Protein AF-A0A9N8YPL2-F1 (afdb_monomer_lite)

Organism: NCBI:txid144530

Secondary structure (DSSP, 8-state):
--HHHHHHHS-HHHHHHHHHHHHHHHHTTSTTEEE-S-TT---EEE-TTTTTS-EEEPTTT--EEETTTTEEPPTT-SS-HHHHHHHHHHHHHHHHHHHHHHHHHHHTTPPPP-SHHHHHHHHHHHHHHHHHHHHHHHTT--SHHHHHHHHHHHHHHHHHHHHHHHHHHHHHHHHHHHHHEEE-TTT--EEE--SS-SEEE--STTT--EEETTT--BGGG-----

InterPro domains:
  IPR002867 IBR domain [PF01485] (17-72)
  IPR002867 IBR domain [SM00647] (16-83)
  IPR002867 IBR domain [SM00647] (167-225)
  IPR031127 E3 ubiquitin ligase RBR family [PTHR11685] (6-218)
  IPR044066 TRIAD supradomain [PS51873] (1-226)

Foldseek 3Di:
DDLVVCVVPDDPVVNVVVVVVVVVVVQVVDLQKDAQLPPVGRDIDGHPCPPVQQWDQDPPPRFIAGNVVRGTDPDPDSDDPLNVVLVVVLVVLLVVVLVVVQVVCVVVVHDRQDDPVSVVVSSVVCVVVSVVQSVCVSVVHPSVVVVVVVVVVVVVVVVVVVVVVVVVVVVVVVVVVPVQWDAQPFPRDIDGDPDDAQWDFDPPVPGRFIAGVQQNHGPVPDDDDD

Sequence (226 aa):
MAESNVKKFASNQVFGRYQKLSLVSVLSQMPDFHWCSNPGCGSGQIHYEGQAAPIMTCQSCFQKSCVIHSLAIRNNSSHCPQCENLARAFEQAHEQVHDFVTKVLIEQGHDAPQTDEDKMIFESHFDAMIREIAYSIAEGGDGSAALSAARNDQEQIQKKRREEQMKKLEEETKAFISSMSKKCPKCNVNIEKNGGCDHMTCRARGCGYEFCWKCRGDWKTHRRCS

Radius of gyration: 37.05 Å; chains: 1; bounding box: 78×47×100 Å

pLDDT: mean 79.73, std 11.68, range [45.56, 95.94]

Structure (mmCIF, N/CA/C/O backbone):
data_AF-A0A9N8YPL2-F1
#
_entry.id   AF-A0A9N8YPL2-F1
#
loop_
_atom_site.group_PDB
_atom_site.id
_atom_site.type_symbol
_atom_site.label_atom_id
_atom_site.label_alt_id
_atom_site.label_comp_id
_atom_site.label_asym_id
_atom_site.label_entity_id
_atom_site.label_seq_id
_atom_site.pdbx_PDB_ins_code
_atom_site.Cartn_x
_atom_site.Cartn_y
_atom_site.Cartn_z
_atom_site.occupancy
_atom_site.B_iso_or_equiv
_atom_site.auth_seq_id
_atom_site.auth_comp_id
_atom_site.auth_asym_id
_atom_site.auth_atom_id
_atom_site.pdbx_PDB_model_num
ATOM 1 N N . MET A 1 1 ? -6.293 -16.320 -32.175 1.00 51.25 1 MET A N 1
ATOM 2 C CA . MET A 1 1 ? -6.156 -17.020 -33.476 1.00 51.25 1 MET A CA 1
ATOM 3 C C . MET A 1 1 ? -4.928 -17.912 -33.391 1.00 51.25 1 MET A C 1
ATOM 5 O O . MET A 1 1 ? -3.910 -17.428 -32.923 1.00 51.25 1 MET A O 1
ATOM 9 N N . ALA A 1 2 ? -5.021 -19.195 -33.745 1.00 62.19 2 ALA A N 1
ATOM 10 C CA . ALA A 1 2 ? -3.896 -20.123 -33.608 1.00 62.19 2 ALA A CA 1
ATOM 11 C C . ALA A 1 2 ? -2.758 -19.784 -34.593 1.00 62.19 2 ALA A C 1
ATOM 13 O O . ALA A 1 2 ? -3.024 -19.494 -35.760 1.00 62.19 2 ALA A O 1
ATOM 14 N N . GLU A 1 3 ? -1.503 -19.863 -34.138 1.00 61.12 3 GLU A N 1
ATOM 15 C CA . GLU A 1 3 ? -0.269 -19.670 -34.930 1.00 61.12 3 GLU A CA 1
ATOM 16 C C . GLU A 1 3 ? -0.268 -20.490 -36.238 1.00 61.12 3 GLU A C 1
ATOM 18 O O . GLU A 1 3 ? 0.208 -20.039 -37.285 1.00 61.12 3 GLU A O 1
ATOM 23 N N . SER A 1 4 ? -0.911 -21.663 -36.209 1.00 61.97 4 SER A N 1
ATOM 24 C CA . SER A 1 4 ? -1.094 -22.563 -37.352 1.00 61.97 4 SER A CA 1
ATOM 25 C C . SER A 1 4 ? -1.905 -21.970 -38.508 1.00 61.97 4 SER A C 1
ATOM 27 O O . SER A 1 4 ? -1.760 -22.429 -39.642 1.00 61.97 4 SER A O 1
ATOM 29 N N . ASN A 1 5 ? -2.728 -20.947 -38.260 1.00 69.56 5 ASN A N 1
ATOM 30 C CA . ASN A 1 5 ? -3.485 -20.265 -39.306 1.00 69.56 5 ASN A CA 1
ATOM 31 C C . ASN A 1 5 ? -2.627 -19.209 -40.008 1.00 69.56 5 ASN A C 1
ATOM 33 O O . ASN A 1 5 ? -2.697 -19.084 -41.225 1.00 69.56 5 ASN A O 1
ATOM 37 N N . VAL A 1 6 ? -1.753 -18.503 -39.287 1.00 73.81 6 VAL A N 1
ATOM 38 C CA . VAL A 1 6 ? -0.928 -17.439 -39.884 1.00 73.81 6 VAL A CA 1
ATOM 39 C C . VAL A 1 6 ? 0.076 -18.021 -40.882 1.00 73.81 6 VAL A C 1
ATOM 41 O O . VAL A 1 6 ? 0.216 -17.495 -41.982 1.00 73.81 6 VAL A O 1
ATOM 44 N N . LYS A 1 7 ? 0.695 -19.167 -40.566 1.00 77.56 7 LYS A N 1
ATOM 45 C CA . LYS A 1 7 ? 1.639 -19.856 -41.468 1.00 77.56 7 LYS A CA 1
ATOM 46 C C . LYS A 1 7 ? 1.010 -20.313 -42.790 1.00 77.56 7 LYS A C 1
ATOM 48 O O . LYS A 1 7 ? 1.707 -20.417 -43.791 1.00 77.56 7 LYS A O 1
ATOM 53 N N . LYS A 1 8 ? -0.293 -20.611 -42.791 1.00 82.31 8 LYS A N 1
ATOM 54 C CA . LYS A 1 8 ? -1.017 -21.102 -43.975 1.00 82.31 8 LYS A CA 1
ATOM 55 C C . LYS A 1 8 ? -1.357 -19.996 -44.974 1.00 82.31 8 LYS A C 1
ATOM 57 O O . LYS A 1 8 ? -1.493 -20.290 -46.154 1.00 82.31 8 LYS A O 1
ATOM 62 N N . PHE A 1 9 ? -1.501 -18.755 -44.508 1.00 83.25 9 PHE A N 1
ATOM 63 C CA . PHE A 1 9 ? -1.993 -17.639 -45.326 1.00 83.25 9 PHE A CA 1
ATOM 64 C C . PHE A 1 9 ? -0.971 -16.510 -45.521 1.00 83.25 9 PHE A C 1
ATOM 66 O O . PHE A 1 9 ? -1.178 -15.642 -46.365 1.00 83.25 9 PHE A O 1
ATOM 73 N N . ALA A 1 10 ? 0.130 -16.502 -44.766 1.00 83.81 10 ALA A N 1
ATOM 74 C CA . ALA A 1 10 ? 1.178 -15.494 -44.873 1.00 83.81 10 ALA A CA 1
ATOM 75 C C . ALA A 1 10 ? 2.349 -15.965 -45.750 1.00 83.81 10 ALA A C 1
ATOM 77 O O . ALA A 1 10 ? 2.732 -17.133 -45.731 1.00 83.81 10 ALA A O 1
ATOM 78 N N . SER A 1 11 ? 2.981 -15.029 -46.467 1.00 87.69 11 SER A N 1
ATOM 79 C CA . SER A 1 11 ? 4.278 -15.283 -47.106 1.00 87.69 11 SER A CA 1
ATOM 80 C C . SER A 1 11 ? 5.357 -15.554 -46.051 1.00 87.69 11 SER A C 1
ATOM 82 O O . SER A 1 11 ? 5.242 -15.095 -44.915 1.00 87.69 11 SER A O 1
ATOM 84 N N . ASN A 1 12 ? 6.452 -16.227 -46.420 1.00 84.88 12 ASN A N 1
ATOM 85 C CA . ASN A 1 12 ? 7.562 -16.507 -45.493 1.00 84.88 12 ASN A CA 1
ATOM 86 C C . ASN A 1 12 ? 8.108 -15.239 -44.811 1.00 84.88 12 ASN A C 1
ATOM 88 O O . ASN A 1 12 ? 8.426 -15.256 -43.624 1.00 84.88 12 ASN A O 1
ATOM 92 N N . GLN A 1 13 ? 8.164 -14.119 -45.538 1.00 83.06 13 GLN A N 1
ATOM 93 C CA . GLN A 1 13 ? 8.602 -12.834 -44.991 1.00 83.06 13 GLN A CA 1
ATOM 94 C C . GLN A 1 13 ? 7.611 -12.281 -43.953 1.00 83.06 13 GLN A C 1
ATOM 96 O O . GLN A 1 13 ? 8.020 -11.789 -42.902 1.00 83.06 13 GLN A O 1
ATOM 101 N N . VAL A 1 14 ? 6.306 -12.373 -44.226 1.00 83.75 14 VAL A N 1
ATOM 102 C CA . VAL A 1 14 ? 5.249 -11.915 -43.310 1.00 83.75 14 VAL A CA 1
ATOM 103 C C . VAL A 1 14 ? 5.157 -12.832 -42.091 1.00 83.75 14 VAL A C 1
ATOM 105 O O . VAL A 1 14 ? 5.051 -12.345 -40.968 1.00 83.75 14 VAL A O 1
ATOM 108 N N . PHE A 1 15 ? 5.278 -14.143 -42.291 1.00 85.00 15 PHE A N 1
ATOM 109 C CA . PHE A 1 15 ? 5.300 -15.124 -41.214 1.00 85.00 15 PHE A CA 1
ATOM 110 C C . PHE A 1 15 ? 6.509 -14.922 -40.290 1.00 85.00 15 PHE A C 1
ATOM 112 O O . PHE A 1 15 ? 6.341 -14.866 -39.075 1.00 85.00 15 PHE A O 1
ATOM 119 N N . GLY A 1 16 ? 7.704 -14.686 -40.844 1.00 82.00 16 GLY A N 1
ATOM 120 C CA . GLY A 1 16 ? 8.892 -14.360 -40.048 1.00 82.00 16 GLY A CA 1
ATOM 121 C C . GLY A 1 16 ? 8.734 -13.070 -39.231 1.00 82.00 16 GLY A C 1
ATOM 122 O O . GLY A 1 16 ? 9.128 -13.013 -38.065 1.00 82.00 16 GLY A O 1
ATOM 123 N N . ARG A 1 17 ? 8.085 -12.038 -39.795 1.00 84.62 17 ARG A N 1
ATOM 124 C CA . ARG A 1 17 ? 7.735 -10.813 -39.048 1.00 84.62 17 ARG A CA 1
ATOM 125 C C . ARG A 1 17 ? 6.734 -11.093 -37.929 1.00 84.62 17 ARG A C 1
ATOM 127 O O . ARG A 1 17 ? 6.913 -10.574 -36.832 1.00 84.62 17 ARG A O 1
ATOM 134 N N . TYR A 1 18 ? 5.715 -11.911 -38.190 1.00 82.75 18 TYR A N 1
ATOM 135 C CA . TYR A 1 18 ? 4.729 -12.317 -37.190 1.00 82.75 18 TYR A CA 1
ATOM 136 C C . TYR A 1 18 ? 5.386 -13.051 -36.017 1.00 82.75 18 TYR A C 1
ATOM 138 O O . TYR A 1 18 ? 5.152 -12.673 -34.875 1.00 82.75 18 TYR A O 1
ATOM 146 N N . GLN A 1 19 ? 6.264 -14.023 -36.280 1.00 83.31 19 GLN A N 1
ATOM 147 C CA . GLN A 1 19 ? 6.978 -14.748 -35.224 1.00 83.31 19 GLN A CA 1
ATOM 148 C C . GLN A 1 19 ? 7.820 -13.805 -34.360 1.00 83.31 19 GLN A C 1
ATOM 150 O O . GLN A 1 19 ? 7.751 -13.866 -33.133 1.00 83.31 19 GLN A O 1
ATOM 155 N N . LYS A 1 20 ? 8.551 -12.872 -34.987 1.00 81.94 20 LYS A N 1
ATOM 156 C CA . LYS A 1 20 ? 9.328 -11.857 -34.264 1.00 81.94 20 LYS A CA 1
ATOM 157 C C . LYS A 1 20 ? 8.436 -10.964 -33.398 1.00 81.94 20 LYS A C 1
ATOM 159 O O . LYS A 1 20 ? 8.752 -10.754 -32.235 1.00 81.94 20 LYS A O 1
ATOM 164 N N . LEU A 1 21 ? 7.331 -10.449 -33.938 1.00 81.94 21 LEU A N 1
ATOM 165 C CA . LEU A 1 21 ? 6.415 -9.573 -33.197 1.00 81.94 21 LEU A CA 1
ATOM 166 C C . LEU A 1 21 ? 5.666 -10.315 -32.086 1.00 81.94 21 LEU A C 1
ATOM 168 O O . LEU A 1 21 ? 5.450 -9.746 -31.023 1.00 81.94 21 LEU A O 1
ATOM 172 N N . SER A 1 22 ? 5.320 -11.584 -32.304 1.00 86.12 22 SER A N 1
ATOM 173 C CA . SER A 1 22 ? 4.712 -12.446 -31.290 1.00 86.12 22 SER A CA 1
ATOM 174 C C . SER A 1 22 ? 5.680 -12.692 -30.136 1.00 86.12 22 SER A C 1
ATOM 176 O O . SER A 1 22 ? 5.298 -12.547 -28.979 1.00 86.12 22 SER A O 1
ATOM 178 N N . LEU A 1 23 ? 6.945 -12.999 -30.438 1.00 82.81 23 LEU A N 1
ATOM 179 C CA . LEU A 1 23 ? 7.986 -13.153 -29.424 1.00 82.81 23 LEU A CA 1
ATOM 180 C C . LEU A 1 23 ? 8.218 -11.842 -28.665 1.00 82.81 23 LEU A C 1
ATOM 182 O O . LEU A 1 23 ? 8.237 -11.848 -27.440 1.00 82.81 23 LEU A O 1
ATOM 186 N N . VAL A 1 24 ? 8.331 -10.717 -29.380 1.00 84.25 24 VAL A N 1
ATOM 187 C CA . VAL A 1 24 ? 8.476 -9.390 -28.764 1.00 84.25 24 VAL A CA 1
ATOM 188 C C . VAL A 1 24 ? 7.301 -9.086 -27.840 1.00 84.25 24 VAL A C 1
ATOM 190 O O . VAL A 1 24 ? 7.509 -8.651 -26.717 1.00 84.25 24 VAL A O 1
ATOM 193 N N . SER A 1 25 ? 6.076 -9.374 -28.278 1.00 86.19 25 SER A N 1
ATOM 194 C CA . SER A 1 25 ? 4.868 -9.149 -27.488 1.00 86.19 25 SER A CA 1
ATOM 195 C C . SER A 1 25 ? 4.832 -9.986 -26.210 1.00 86.19 25 SER A C 1
ATOM 197 O O . SER A 1 25 ? 4.383 -9.476 -25.188 1.00 86.19 25 SER A O 1
ATOM 199 N N . VAL A 1 26 ? 5.285 -11.242 -26.242 1.00 86.94 26 VAL A N 1
ATOM 200 C CA . VAL A 1 26 ? 5.343 -12.100 -25.046 1.00 86.94 26 VAL A CA 1
ATOM 201 C C . VAL A 1 26 ? 6.455 -11.646 -24.105 1.00 86.94 26 VAL A C 1
ATOM 203 O O . VAL A 1 26 ? 6.220 -11.498 -22.911 1.00 86.94 26 VAL A O 1
ATOM 206 N N . LEU A 1 27 ? 7.650 -11.378 -24.633 1.00 87.19 27 LEU A N 1
ATOM 207 C CA . LEU A 1 27 ? 8.790 -10.971 -23.813 1.00 87.19 27 LEU A CA 1
ATOM 208 C C . LEU A 1 27 ? 8.566 -9.604 -23.158 1.00 87.19 27 LEU A C 1
ATOM 210 O O . LEU A 1 27 ? 8.869 -9.449 -21.983 1.00 87.19 27 LEU A O 1
ATOM 214 N N . SER A 1 28 ? 7.959 -8.646 -23.866 1.00 83.94 28 SER A N 1
ATOM 215 C CA . SER A 1 28 ? 7.622 -7.324 -23.319 1.00 83.94 28 SER A CA 1
ATOM 216 C C . SER A 1 28 ? 6.541 -7.344 -22.229 1.00 83.94 28 SER A C 1
ATOM 218 O O . SER A 1 28 ? 6.307 -6.313 -21.610 1.00 83.94 28 SER A O 1
ATOM 220 N N . GLN A 1 29 ? 5.858 -8.471 -21.997 1.00 86.62 29 GLN A N 1
ATOM 221 C CA . GLN A 1 29 ? 4.938 -8.623 -20.859 1.00 86.62 29 GLN A CA 1
ATOM 222 C C . GLN A 1 29 ? 5.662 -9.015 -19.566 1.00 86.62 29 GLN A C 1
ATOM 224 O O . GLN A 1 29 ? 5.063 -8.944 -18.496 1.00 86.62 29 GLN A O 1
ATOM 229 N N . MET A 1 30 ? 6.924 -9.449 -19.644 1.00 86.50 30 MET A N 1
ATOM 230 C CA . MET A 1 30 ? 7.711 -9.778 -18.461 1.00 86.50 30 MET A CA 1
ATOM 231 C C . MET A 1 30 ? 8.259 -8.478 -17.858 1.00 86.50 30 MET A C 1
ATOM 233 O O . MET A 1 30 ? 9.000 -7.783 -18.553 1.00 86.50 30 MET A O 1
ATOM 237 N N . PRO A 1 31 ? 7.938 -8.146 -16.593 1.00 82.62 31 PRO A N 1
ATOM 238 C CA . PRO A 1 31 ? 8.341 -6.876 -15.982 1.00 82.62 31 PRO A CA 1
ATOM 239 C C . PRO A 1 31 ? 9.853 -6.635 -15.998 1.00 82.62 31 PRO A C 1
ATOM 241 O O . PRO A 1 31 ? 10.297 -5.513 -16.217 1.00 82.62 31 PRO A O 1
ATOM 244 N N . ASP A 1 32 ? 10.628 -7.706 -15.827 1.00 89.00 32 ASP A N 1
ATOM 245 C CA . ASP A 1 32 ? 12.086 -7.640 -15.728 1.00 89.00 32 ASP A CA 1
ATOM 246 C C . ASP A 1 32 ? 12.781 -7.724 -17.095 1.00 89.00 32 ASP A C 1
ATOM 248 O O . ASP A 1 32 ? 14.008 -7.678 -17.167 1.00 89.00 32 ASP A O 1
ATOM 252 N N . PHE A 1 33 ? 12.042 -7.915 -18.193 1.00 91.75 33 PHE A N 1
ATOM 253 C CA . PHE A 1 33 ? 12.628 -8.032 -19.525 1.00 91.75 33 PHE A CA 1
ATOM 254 C C . PHE A 1 33 ? 12.671 -6.684 -20.231 1.00 91.75 33 PHE A C 1
ATOM 256 O O . PHE A 1 33 ? 11.656 -6.009 -20.394 1.00 91.75 33 PHE A O 1
ATOM 263 N N . HIS A 1 34 ? 13.838 -6.340 -20.771 1.00 91.31 34 HIS A N 1
ATOM 264 C CA . HIS A 1 34 ? 14.016 -5.090 -21.494 1.00 91.31 34 HIS A CA 1
ATOM 265 C C . HIS A 1 34 ? 14.773 -5.282 -22.805 1.00 91.31 34 HIS A C 1
ATOM 267 O O . HIS A 1 34 ? 15.735 -6.048 -22.915 1.00 91.31 34 HIS A O 1
ATOM 273 N N . TRP A 1 35 ? 14.346 -4.519 -23.807 1.00 91.19 35 TRP A N 1
ATOM 274 C CA . TRP A 1 35 ? 15.019 -4.413 -25.095 1.00 91.19 35 TRP A CA 1
ATOM 275 C C . TRP A 1 35 ? 16.186 -3.431 -25.014 1.00 91.19 35 TRP A C 1
ATOM 277 O O . TRP A 1 35 ? 16.099 -2.395 -24.356 1.00 91.19 35 TRP A O 1
ATOM 287 N N . CYS A 1 36 ? 17.279 -3.732 -25.715 1.00 91.50 36 CYS A N 1
ATOM 288 C CA . CYS A 1 36 ? 18.394 -2.803 -25.837 1.00 91.50 36 CYS A CA 1
ATOM 289 C C . CYS A 1 36 ? 17.958 -1.524 -26.569 1.00 91.50 36 CYS A C 1
ATOM 291 O O . CYS A 1 36 ? 17.428 -1.590 -27.676 1.00 91.50 36 CYS A O 1
ATOM 293 N N . SER A 1 37 ? 18.252 -0.353 -25.997 1.00 90.44 37 SER A N 1
ATOM 294 C CA . SER A 1 37 ? 17.930 0.944 -26.610 1.00 90.44 37 SER A CA 1
ATOM 295 C C . SER A 1 37 ? 18.868 1.349 -27.755 1.00 90.44 37 SER A C 1
ATOM 297 O O . SER A 1 37 ? 18.664 2.399 -28.362 1.00 90.44 37 SER A O 1
ATOM 299 N N . ASN A 1 38 ? 19.916 0.571 -28.052 1.00 88.69 38 ASN A N 1
ATOM 300 C CA . ASN A 1 38 ? 20.770 0.826 -29.212 1.00 88.69 38 ASN A CA 1
ATOM 301 C C . ASN A 1 38 ? 20.005 0.458 -30.497 1.00 88.69 38 ASN A C 1
ATOM 303 O O . ASN A 1 38 ? 19.723 -0.722 -30.685 1.00 88.69 38 ASN A O 1
ATOM 307 N N . PRO A 1 39 ? 19.743 1.396 -31.427 1.00 86.56 39 PRO A N 1
ATOM 308 C CA . PRO A 1 39 ? 19.013 1.101 -32.664 1.00 86.56 39 PRO A CA 1
ATOM 309 C C . PRO A 1 39 ? 19.676 0.033 -33.547 1.00 86.56 39 PRO A C 1
ATOM 311 O O . PRO A 1 39 ? 18.999 -0.629 -34.329 1.00 86.56 39 PRO A O 1
ATOM 314 N N . GLY A 1 40 ? 20.997 -0.145 -33.424 1.00 89.00 40 GLY A N 1
ATOM 315 C CA . GLY A 1 40 ? 21.746 -1.199 -34.113 1.00 89.00 40 GLY A CA 1
ATOM 316 C C . GLY A 1 40 ? 21.694 -2.570 -33.425 1.00 89.00 40 GLY A C 1
ATOM 317 O O . GLY A 1 40 ? 22.206 -3.541 -33.975 1.00 89.00 40 GLY A O 1
ATOM 318 N N . CYS A 1 41 ? 21.096 -2.671 -32.234 1.00 89.81 41 CYS A N 1
ATOM 319 C CA . CYS A 1 41 ? 21.040 -3.882 -31.423 1.00 89.81 41 CYS A CA 1
ATOM 320 C C . CYS A 1 41 ? 19.585 -4.326 -31.231 1.00 89.81 41 CYS A C 1
ATOM 322 O O . CYS A 1 41 ? 18.779 -3.616 -30.647 1.00 89.81 41 CYS A O 1
ATOM 324 N N . GLY A 1 42 ? 19.250 -5.531 -31.693 1.00 85.56 42 GLY A N 1
ATOM 325 C CA . GLY A 1 42 ? 17.917 -6.121 -31.509 1.00 85.56 42 GLY A CA 1
ATOM 326 C C . GLY A 1 42 ? 17.793 -7.034 -30.287 1.00 85.56 42 GLY A C 1
ATOM 327 O O . GLY A 1 42 ? 16.778 -7.713 -30.150 1.00 85.56 42 GLY A O 1
ATOM 328 N N . SER A 1 43 ? 18.836 -7.117 -29.461 1.00 90.69 43 SER A N 1
ATOM 329 C CA . SER A 1 43 ? 18.906 -8.022 -28.311 1.00 90.69 43 SER A CA 1
ATOM 330 C C . SER A 1 43 ? 18.070 -7.502 -27.139 1.00 90.69 43 SER A C 1
ATOM 332 O O . SER A 1 43 ? 17.946 -6.291 -26.945 1.00 90.69 43 SER A O 1
ATOM 334 N N . GLY A 1 44 ? 17.525 -8.418 -26.342 1.00 90.06 44 GLY A N 1
ATOM 335 C CA . GLY A 1 44 ? 16.855 -8.114 -25.079 1.00 90.06 44 GLY A CA 1
ATOM 336 C C . GLY A 1 44 ? 17.322 -9.065 -23.981 1.00 90.06 44 GLY A C 1
ATOM 337 O O . GLY A 1 44 ? 17.836 -10.146 -24.277 1.00 90.06 44 GLY A O 1
ATOM 338 N N . GLN A 1 45 ? 17.194 -8.640 -22.729 1.00 93.06 45 GLN A N 1
ATOM 339 C CA . GLN A 1 45 ? 17.671 -9.385 -21.564 1.00 93.06 45 GLN A CA 1
ATOM 340 C C . GLN A 1 45 ? 16.832 -9.079 -20.322 1.00 93.06 45 GLN A C 1
ATOM 342 O O . GLN A 1 45 ? 16.111 -8.083 -20.279 1.00 93.06 45 GLN A O 1
ATOM 347 N N . ILE A 1 46 ? 16.961 -9.938 -19.313 1.00 90.12 46 ILE A N 1
ATOM 348 C CA . ILE A 1 46 ? 16.308 -9.778 -18.013 1.00 90.12 46 ILE A CA 1
ATOM 349 C C . ILE A 1 46 ? 17.209 -8.961 -17.074 1.00 90.12 46 ILE A C 1
ATOM 351 O O . ILE A 1 46 ? 18.424 -9.166 -17.060 1.00 90.12 46 ILE A O 1
ATOM 355 N N . HIS A 1 47 ? 16.622 -8.053 -16.293 1.00 88.88 47 HIS A N 1
ATOM 356 C CA . HIS A 1 47 ? 17.298 -7.204 -15.312 1.00 88.88 47 HIS A CA 1
ATOM 357 C C . HIS A 1 47 ? 16.461 -7.051 -14.041 1.00 88.88 47 HIS A C 1
ATOM 359 O O . HIS A 1 47 ? 15.574 -6.209 -13.955 1.00 88.88 47 HIS A O 1
ATOM 365 N N . TYR A 1 48 ? 16.774 -7.871 -13.040 1.00 85.88 48 TYR A N 1
ATOM 366 C CA . TYR A 1 48 ? 15.985 -7.987 -11.810 1.00 85.88 48 TYR A CA 1
ATOM 367 C C . TYR A 1 48 ? 16.102 -6.788 -10.860 1.00 85.88 48 TYR A C 1
ATOM 369 O O . TYR A 1 48 ? 15.270 -6.622 -9.976 1.00 85.88 48 TYR A O 1
ATOM 377 N N . GLU A 1 49 ? 17.137 -5.955 -11.000 1.00 78.69 49 GLU A N 1
ATOM 378 C CA . GLU A 1 49 ? 17.380 -4.847 -10.065 1.00 78.69 49 GLU A CA 1
ATOM 379 C C . GLU A 1 49 ? 16.417 -3.662 -10.290 1.00 78.69 49 GLU A C 1
ATOM 381 O O . GLU A 1 49 ? 16.283 -2.795 -9.424 1.00 78.69 49 GLU A O 1
ATOM 386 N N . GLY A 1 50 ? 15.721 -3.633 -11.436 1.00 73.50 50 GLY A N 1
ATOM 387 C CA . GLY A 1 50 ? 14.600 -2.733 -11.708 1.00 73.50 50 GLY A CA 1
ATOM 388 C C . GLY A 1 50 ? 14.896 -1.261 -11.407 1.00 73.50 50 GLY A C 1
ATOM 389 O O . GLY A 1 50 ? 15.819 -0.669 -11.963 1.00 73.50 50 GLY A O 1
ATOM 390 N N . GLN A 1 51 ? 14.087 -0.657 -10.531 1.00 68.06 51 GLN A N 1
ATOM 391 C CA . GLN A 1 51 ? 14.218 0.756 -10.155 1.00 68.06 51 GLN A CA 1
ATOM 392 C C . GLN A 1 51 ? 15.403 1.043 -9.223 1.00 68.06 51 GLN A C 1
ATOM 394 O O . GLN A 1 51 ? 15.910 2.162 -9.236 1.00 68.06 51 GLN A O 1
ATOM 399 N N . ALA A 1 52 ? 15.852 0.059 -8.434 1.00 73.38 52 ALA A N 1
ATOM 400 C CA . ALA A 1 52 ? 16.937 0.242 -7.469 1.00 73.38 52 ALA A CA 1
ATOM 401 C C . ALA A 1 52 ? 18.301 0.395 -8.161 1.00 73.38 52 ALA A C 1
ATOM 403 O O . ALA A 1 52 ? 19.149 1.154 -7.698 1.00 73.38 52 ALA A O 1
ATOM 404 N N . ALA A 1 53 ? 18.491 -0.273 -9.301 1.00 81.81 53 ALA A N 1
ATOM 405 C CA . ALA A 1 53 ? 19.640 -0.066 -10.175 1.00 81.81 53 ALA A CA 1
ATOM 406 C C . ALA A 1 53 ? 19.162 0.046 -11.631 1.00 81.81 53 ALA A C 1
ATOM 408 O O . ALA A 1 53 ? 19.162 -0.928 -12.380 1.00 81.81 53 ALA A O 1
ATOM 409 N N . PRO A 1 54 ? 18.743 1.242 -12.073 1.00 85.44 54 PRO A N 1
ATOM 410 C CA . PRO A 1 54 ? 18.017 1.401 -13.329 1.00 85.44 54 PRO A CA 1
ATOM 411 C C . PRO A 1 54 ? 18.895 1.323 -14.581 1.00 85.44 54 PRO A C 1
ATOM 413 O O . PRO A 1 54 ? 18.377 1.453 -15.691 1.00 85.44 54 PRO A O 1
ATOM 416 N N . ILE A 1 55 ? 20.213 1.171 -14.440 1.00 90.12 55 ILE A N 1
ATOM 417 C CA . ILE A 1 55 ? 21.151 1.162 -15.564 1.00 90.12 55 ILE A CA 1
ATOM 418 C C . ILE A 1 55 ? 21.523 -0.271 -15.914 1.00 90.12 55 ILE A C 1
ATOM 420 O O . ILE A 1 55 ? 22.319 -0.914 -15.239 1.00 90.12 55 ILE A O 1
ATOM 424 N N . MET A 1 56 ? 21.001 -0.736 -17.040 1.00 91.38 56 MET A N 1
ATOM 425 C CA . MET A 1 56 ? 21.347 -2.027 -17.606 1.00 91.38 56 MET A CA 1
ATOM 426 C C . MET A 1 56 ? 22.487 -1.883 -18.610 1.00 91.38 56 MET A C 1
ATOM 428 O O . MET A 1 56 ? 22.481 -0.987 -19.457 1.00 91.38 56 MET A O 1
ATOM 432 N N . THR A 1 57 ? 23.428 -2.825 -18.579 1.00 93.00 57 THR A N 1
ATOM 433 C CA . THR A 1 57 ? 24.418 -3.007 -19.648 1.00 93.00 57 THR A CA 1
ATOM 434 C C . THR A 1 57 ? 23.983 -4.146 -20.567 1.00 93.00 57 THR A C 1
ATOM 436 O O . THR A 1 57 ? 23.797 -5.275 -20.109 1.00 93.00 57 THR A O 1
ATOM 439 N N . CYS A 1 58 ? 23.823 -3.859 -21.863 1.00 93.88 58 CYS A N 1
ATOM 440 C CA . CYS A 1 58 ? 23.455 -4.871 -22.853 1.00 93.88 58 CYS A CA 1
ATOM 441 C C . CYS A 1 58 ? 24.547 -5.946 -22.980 1.00 93.88 58 CYS A C 1
ATOM 443 O O . CYS A 1 58 ? 25.682 -5.624 -23.317 1.00 93.88 58 CYS A O 1
ATOM 445 N N . GLN A 1 59 ? 24.217 -7.224 -22.808 1.00 94.25 59 GLN A N 1
ATOM 446 C CA . GLN A 1 59 ? 25.190 -8.322 -22.911 1.00 94.25 59 GLN A CA 1
ATOM 447 C C . GLN A 1 59 ? 25.664 -8.584 -24.351 1.00 94.25 59 GLN A C 1
ATOM 449 O O . GLN A 1 59 ? 26.699 -9.207 -24.561 1.00 94.25 59 GLN A O 1
ATOM 454 N N . SER A 1 60 ? 24.917 -8.107 -25.352 1.00 95.06 60 SER A N 1
ATOM 455 C CA . SER A 1 60 ? 25.228 -8.332 -26.767 1.00 95.06 60 SER A CA 1
ATOM 456 C C . SER A 1 60 ? 26.103 -7.241 -27.382 1.00 95.06 60 SER A C 1
ATOM 458 O O . SER A 1 60 ? 26.924 -7.545 -28.242 1.00 95.06 60 SER A O 1
ATOM 460 N N . CYS A 1 61 ? 25.904 -5.978 -26.996 1.00 94.44 61 CYS A N 1
ATOM 461 C CA . CYS A 1 61 ? 26.603 -4.837 -27.599 1.00 94.44 61 CYS A CA 1
ATOM 462 C C . CYS A 1 61 ? 27.256 -3.897 -26.578 1.00 94.44 61 CYS A C 1
ATOM 464 O O . CYS A 1 61 ? 27.826 -2.885 -26.972 1.00 94.44 61 CYS A O 1
ATOM 466 N N . PHE A 1 62 ? 27.144 -4.196 -25.280 1.00 92.62 62 PHE A N 1
ATOM 467 C CA . PHE A 1 62 ? 27.679 -3.416 -24.157 1.00 92.62 62 PHE A CA 1
ATOM 468 C C . PHE A 1 62 ? 27.142 -1.984 -24.016 1.00 92.62 62 PHE A C 1
ATOM 470 O O . PHE A 1 62 ? 27.552 -1.259 -23.112 1.00 92.62 62 PHE A O 1
ATOM 477 N N . GLN A 1 63 ? 26.170 -1.576 -24.840 1.00 92.19 63 GLN A N 1
ATOM 478 C CA . GLN A 1 63 ? 25.499 -0.290 -24.680 1.00 92.19 63 GLN A CA 1
ATOM 479 C C . GLN A 1 63 ? 24.735 -0.253 -23.351 1.00 92.19 63 GLN A C 1
ATOM 481 O O . GLN A 1 63 ? 23.875 -1.098 -23.086 1.00 92.19 63 GLN A O 1
ATOM 486 N N . LYS A 1 64 ? 25.010 0.777 -22.548 1.00 92.50 64 LYS A N 1
ATOM 487 C CA . LYS A 1 64 ? 24.249 1.081 -21.334 1.00 92.50 64 LYS A CA 1
ATOM 488 C C . LYS A 1 64 ? 22.922 1.748 -21.680 1.00 92.50 64 LYS A C 1
ATOM 490 O O . LYS A 1 64 ? 22.884 2.632 -22.540 1.00 92.50 64 LYS A O 1
ATOM 495 N N . SER A 1 65 ? 21.851 1.348 -21.007 1.00 90.44 65 SER A N 1
ATOM 496 C CA . SER A 1 65 ? 20.514 1.927 -21.164 1.00 90.44 65 SER A CA 1
ATOM 497 C C . SER A 1 65 ? 19.805 2.019 -19.814 1.00 90.44 65 SER A C 1
ATOM 499 O O . SER A 1 65 ? 20.010 1.171 -18.949 1.00 90.44 65 SER A O 1
ATOM 501 N N . CYS A 1 66 ? 18.977 3.043 -19.626 1.00 89.12 66 CYS A N 1
ATOM 502 C CA . CYS A 1 66 ? 18.091 3.138 -18.471 1.00 89.12 66 CYS A CA 1
ATOM 503 C C . CYS A 1 66 ? 16.827 2.313 -18.724 1.00 89.12 66 CYS A C 1
ATOM 505 O O . CYS A 1 66 ? 16.146 2.553 -19.719 1.00 89.12 66 CYS A O 1
ATOM 507 N N . VAL A 1 67 ? 16.494 1.383 -17.830 1.00 87.75 67 VAL A N 1
ATOM 508 C CA . VAL A 1 67 ? 15.331 0.490 -17.984 1.00 87.75 67 VAL A CA 1
ATOM 509 C C . VAL A 1 67 ? 13.999 1.177 -17.687 1.00 87.75 67 VAL A C 1
ATOM 511 O O . VAL A 1 67 ? 12.981 0.803 -18.255 1.00 87.75 67 VAL A O 1
ATOM 514 N N . ILE A 1 68 ? 14.018 2.228 -16.861 1.00 83.88 68 ILE A N 1
ATOM 515 C CA . ILE A 1 68 ? 12.832 3.029 -16.521 1.00 83.88 68 ILE A CA 1
ATOM 516 C C . ILE A 1 68 ? 12.421 3.901 -17.714 1.00 83.88 68 ILE A C 1
ATOM 518 O O . ILE A 1 68 ? 11.270 3.906 -18.133 1.00 83.88 68 ILE A O 1
ATOM 522 N N . HIS A 1 69 ? 13.387 4.617 -18.295 1.00 83.81 69 HIS A N 1
ATOM 523 C CA . HIS A 1 69 ? 13.138 5.602 -19.353 1.00 83.81 69 HIS A CA 1
ATOM 524 C C . HIS A 1 69 ? 13.410 5.066 -20.766 1.00 83.81 69 HIS A C 1
ATOM 526 O O . HIS A 1 69 ? 13.285 5.802 -21.743 1.00 83.81 69 HIS A O 1
ATOM 532 N N . SER A 1 70 ? 13.835 3.803 -20.891 1.00 84.94 70 SER A N 1
ATOM 533 C CA . SER A 1 70 ? 14.235 3.161 -22.156 1.00 84.94 70 SER A CA 1
ATOM 534 C C . SER A 1 70 ? 15.243 3.982 -22.979 1.00 84.94 70 SER A C 1
ATOM 536 O O . SER A 1 70 ? 15.265 3.931 -24.211 1.00 84.94 70 SER A O 1
ATOM 538 N N . LEU A 1 71 ? 16.105 4.741 -22.296 1.00 85.94 71 LEU A N 1
ATOM 539 C CA . LEU A 1 71 ? 17.032 5.700 -22.894 1.00 85.94 71 LEU A CA 1
ATOM 540 C C . LEU A 1 71 ? 18.449 5.128 -22.972 1.00 85.94 71 LEU A C 1
ATOM 542 O O . LEU A 1 71 ? 18.980 4.646 -21.972 1.00 85.94 71 LEU A O 1
ATOM 546 N N . ALA A 1 72 ? 19.106 5.266 -24.125 1.00 88.00 72 ALA A N 1
ATOM 547 C CA . ALA A 1 72 ? 20.527 4.956 -24.256 1.00 88.00 72 ALA A CA 1
ATOM 548 C C . ALA A 1 72 ? 21.389 5.946 -23.449 1.00 88.00 72 ALA A C 1
ATOM 550 O O . ALA A 1 72 ? 21.295 7.164 -23.622 1.00 88.00 72 ALA A O 1
ATOM 551 N N . ILE A 1 73 ? 22.272 5.418 -22.602 1.00 87.31 73 ILE A N 1
ATOM 552 C CA . ILE A 1 73 ? 23.195 6.209 -21.783 1.00 87.31 73 ILE A CA 1
ATOM 553 C C . ILE A 1 73 ? 24.466 6.511 -22.579 1.00 87.31 73 ILE A C 1
ATOM 555 O O . ILE A 1 73 ? 25.175 5.610 -23.028 1.00 87.31 73 ILE A O 1
ATOM 559 N N . ARG A 1 74 ? 24.761 7.800 -22.764 1.00 80.94 74 ARG A N 1
ATOM 560 C CA . ARG A 1 74 ? 25.942 8.266 -23.506 1.00 80.94 74 ARG A CA 1
ATOM 561 C C . ARG A 1 74 ? 27.169 8.369 -22.588 1.00 80.94 74 ARG A C 1
ATOM 563 O O . ARG A 1 74 ? 27.037 8.499 -21.373 1.00 80.94 74 ARG A O 1
ATOM 570 N N . ASN A 1 75 ? 28.363 8.339 -23.184 1.00 75.44 75 ASN A N 1
ATOM 571 C CA . ASN A 1 75 ? 29.652 8.610 -22.524 1.00 75.44 75 ASN A CA 1
ATOM 572 C C . ASN A 1 75 ? 30.006 7.677 -21.355 1.00 75.44 75 ASN A C 1
ATOM 574 O O . ASN A 1 75 ? 30.632 8.109 -20.393 1.00 75.44 75 ASN A O 1
ATOM 578 N N . ASN A 1 76 ? 29.603 6.404 -21.414 1.00 67.88 76 ASN A N 1
ATOM 579 C CA . ASN A 1 76 ? 29.874 5.424 -20.356 1.00 67.88 76 ASN A CA 1
ATOM 580 C C . ASN A 1 76 ? 29.356 5.796 -18.954 1.00 67.88 76 ASN A C 1
ATOM 582 O O . ASN A 1 76 ? 29.701 5.096 -17.997 1.00 67.88 76 ASN A O 1
ATOM 586 N N . SER A 1 77 ? 28.493 6.812 -18.830 1.00 77.38 77 SER A N 1
ATOM 587 C CA . SER A 1 77 ? 27.909 7.219 -17.549 1.00 77.38 77 SER A CA 1
ATOM 588 C C . SER A 1 77 ? 27.281 6.024 -16.820 1.00 77.38 77 SER A C 1
ATOM 590 O O . SER A 1 77 ? 26.735 5.103 -17.436 1.00 77.38 77 SER A O 1
ATOM 592 N N . SER A 1 78 ? 27.408 6.009 -15.496 1.00 79.12 78 SER A N 1
ATOM 593 C CA . SER A 1 78 ? 26.733 5.063 -14.601 1.00 79.12 78 SER A CA 1
ATOM 594 C C . SER A 1 78 ? 25.349 5.547 -14.177 1.00 79.12 78 SER A C 1
ATOM 596 O O . SER A 1 78 ? 24.710 4.884 -13.369 1.00 79.12 78 SER A O 1
ATOM 598 N N . HIS A 1 79 ? 24.882 6.680 -14.707 1.00 82.00 79 HIS A N 1
ATOM 599 C CA . HIS A 1 79 ? 23.662 7.333 -14.248 1.00 82.00 79 HIS A CA 1
ATOM 600 C C . HIS A 1 79 ? 22.762 7.773 -15.404 1.00 82.00 79 HIS A C 1
ATOM 602 O O . HIS A 1 79 ? 23.217 8.041 -16.523 1.00 82.00 79 HIS A O 1
ATOM 608 N N . CYS A 1 80 ? 21.466 7.873 -15.108 1.00 83.38 80 CYS A N 1
ATOM 609 C CA . CYS A 1 80 ? 20.458 8.405 -16.014 1.00 83.38 80 CYS A CA 1
ATOM 610 C C . CYS A 1 80 ? 20.129 9.853 -15.616 1.00 83.38 80 CYS A C 1
ATOM 612 O O . CYS A 1 80 ? 19.643 10.053 -14.505 1.00 83.38 80 CYS A O 1
ATOM 614 N N . PRO A 1 81 ? 20.291 10.847 -16.510 1.00 77.62 81 PRO A N 1
ATOM 615 C CA . PRO A 1 81 ? 19.993 12.247 -16.192 1.00 77.62 81 PRO A CA 1
ATOM 616 C C . PRO A 1 81 ? 18.549 12.489 -15.727 1.00 77.62 81 PRO A C 1
ATOM 618 O O . PRO A 1 81 ? 18.303 13.332 -14.872 1.00 77.62 81 PRO A O 1
ATOM 621 N N . GLN A 1 82 ? 17.584 11.734 -16.267 1.00 73.69 82 GLN A N 1
ATOM 622 C CA . GLN A 1 82 ? 16.176 11.837 -15.866 1.00 73.69 82 GLN A CA 1
ATOM 623 C C . GLN A 1 82 ? 15.942 11.253 -14.464 1.00 73.69 82 GLN A C 1
ATOM 625 O O . GLN A 1 82 ? 15.217 11.849 -13.675 1.00 73.69 82 GLN A O 1
ATOM 630 N N . CYS A 1 83 ? 16.616 10.150 -14.115 1.00 73.94 83 CYS A N 1
ATOM 631 C CA . CYS A 1 83 ? 16.575 9.596 -12.758 1.00 73.94 83 CYS A CA 1
ATOM 632 C C . CYS A 1 83 ? 17.294 10.496 -11.740 1.00 73.94 83 CYS A C 1
ATOM 634 O O . CYS A 1 83 ? 16.793 10.681 -10.639 1.00 73.94 83 CYS A O 1
ATOM 636 N N . GLU A 1 84 ? 18.445 11.077 -12.095 1.00 71.44 84 GLU A N 1
ATOM 637 C CA . GLU A 1 84 ? 19.202 11.969 -11.204 1.00 71.44 84 GLU A CA 1
ATOM 638 C C . GLU A 1 84 ? 18.422 13.241 -10.849 1.00 71.44 84 GLU A C 1
ATOM 640 O O . GLU A 1 84 ? 18.467 13.702 -9.712 1.00 71.44 84 GLU A O 1
ATOM 645 N N . ASN A 1 85 ? 17.701 13.817 -11.816 1.00 65.75 85 ASN A N 1
ATOM 646 C CA . ASN A 1 85 ? 16.872 14.996 -11.573 1.00 65.75 85 ASN A CA 1
ATOM 647 C C . ASN A 1 85 ? 15.748 14.693 -10.573 1.00 65.75 85 ASN A C 1
ATOM 649 O O . ASN A 1 85 ? 15.484 15.514 -9.699 1.00 65.75 85 ASN A O 1
ATOM 653 N N . LEU A 1 86 ? 15.129 13.513 -10.678 1.00 61.22 86 LEU A N 1
ATOM 654 C CA . LEU A 1 86 ? 14.083 13.075 -9.758 1.00 61.22 86 LEU A CA 1
ATOM 655 C C . LEU A 1 86 ? 14.640 12.754 -8.364 1.00 61.22 86 LEU A C 1
ATOM 657 O O . LEU A 1 86 ? 14.039 13.153 -7.376 1.00 61.22 86 LEU A O 1
ATOM 661 N N . ALA A 1 87 ? 15.806 12.108 -8.273 1.00 62.56 87 ALA A N 1
ATOM 662 C CA . ALA A 1 87 ? 16.460 11.813 -6.997 1.00 62.56 87 ALA A CA 1
ATOM 663 C C . ALA A 1 87 ? 16.851 13.090 -6.230 1.00 62.56 87 ALA A C 1
ATOM 665 O O . ALA A 1 87 ? 16.579 13.198 -5.040 1.00 62.56 87 ALA A O 1
ATOM 666 N N . ARG A 1 88 ? 17.398 14.105 -6.915 1.00 65.38 88 ARG A N 1
ATOM 667 C CA . ARG A 1 88 ? 17.709 15.399 -6.279 1.00 65.38 88 ARG A CA 1
ATOM 668 C C . ARG A 1 88 ? 16.456 16.181 -5.887 1.00 65.38 88 ARG A C 1
ATOM 670 O O . ARG A 1 88 ? 16.443 16.822 -4.843 1.00 65.38 88 ARG A O 1
ATOM 677 N N . ALA A 1 89 ? 15.409 16.137 -6.713 1.00 60.25 89 ALA A N 1
ATOM 678 C CA . ALA A 1 89 ? 14.123 16.741 -6.371 1.00 60.25 89 ALA A CA 1
ATOM 679 C C . ALA A 1 89 ? 13.476 16.041 -5.162 1.00 60.25 89 ALA A C 1
ATOM 681 O O . ALA A 1 89 ? 12.881 16.710 -4.322 1.00 60.25 89 ALA A O 1
ATOM 682 N N . PHE A 1 90 ? 13.641 14.719 -5.048 1.00 62.50 90 PHE A N 1
ATOM 683 C CA . PHE A 1 90 ? 13.209 13.926 -3.900 1.00 62.50 90 PHE A CA 1
ATOM 684 C C . PHE A 1 90 ? 13.946 14.328 -2.621 1.00 62.50 90 PHE A C 1
ATOM 686 O O . PHE A 1 90 ? 13.292 14.631 -1.631 1.00 62.50 90 PHE A O 1
ATOM 693 N N . GLU A 1 91 ? 15.280 14.396 -2.652 1.00 63.91 91 GLU A N 1
ATOM 694 C CA . GLU A 1 91 ? 16.098 14.825 -1.506 1.00 63.91 91 GLU A CA 1
ATOM 695 C C . GLU A 1 91 ? 15.746 16.249 -1.049 1.00 63.91 91 GLU A C 1
ATOM 697 O O . GLU A 1 91 ? 15.533 16.480 0.138 1.00 63.91 91 GLU A O 1
ATOM 702 N N . GLN A 1 92 ? 15.595 17.194 -1.983 1.00 65.19 92 GLN A N 1
ATOM 703 C CA . GLN A 1 92 ? 15.206 18.570 -1.652 1.00 65.19 92 GLN A CA 1
ATOM 704 C C . GLN A 1 92 ? 13.785 18.668 -1.079 1.00 65.19 92 GLN A C 1
ATOM 706 O O . GLN A 1 92 ? 13.541 19.455 -0.165 1.00 65.19 92 GLN A O 1
ATOM 711 N N . ALA A 1 93 ? 12.835 17.888 -1.605 1.00 62.75 93 ALA A N 1
ATOM 712 C CA . ALA A 1 93 ? 11.476 17.839 -1.072 1.00 62.75 93 ALA A CA 1
ATOM 713 C C . ALA A 1 93 ? 11.433 17.168 0.310 1.00 62.75 93 ALA A C 1
ATOM 715 O O . ALA A 1 93 ? 10.689 17.617 1.181 1.00 62.75 93 ALA A O 1
ATOM 716 N N . HIS A 1 94 ? 12.244 16.129 0.527 1.00 67.75 94 HIS A N 1
ATOM 717 C CA . HIS A 1 94 ? 12.374 15.440 1.812 1.00 67.75 94 HIS A CA 1
ATOM 718 C C . HIS A 1 94 ? 12.885 16.393 2.894 1.00 67.75 94 HIS A C 1
ATOM 720 O O . HIS A 1 94 ? 12.238 16.517 3.931 1.00 67.75 94 HIS A O 1
ATOM 726 N N . GLU A 1 95 ? 13.937 17.168 2.605 1.00 67.50 95 GLU A N 1
ATOM 727 C CA . GLU A 1 95 ? 14.477 18.177 3.527 1.00 67.50 95 GLU A CA 1
ATOM 728 C C . GLU A 1 95 ? 13.421 19.233 3.910 1.00 67.50 95 GLU A C 1
ATOM 730 O O . GLU A 1 95 ? 13.232 19.533 5.090 1.00 67.50 95 GLU A O 1
ATOM 735 N N . GLN A 1 96 ? 12.662 19.746 2.934 1.00 69.50 96 GLN A N 1
ATOM 736 C CA . GLN A 1 96 ? 11.606 20.739 3.184 1.00 69.50 96 GLN A CA 1
ATOM 737 C C . GLN A 1 96 ? 10.438 20.181 4.008 1.00 69.50 96 GLN A C 1
ATOM 739 O O . GLN A 1 96 ? 9.914 20.868 4.888 1.00 69.50 96 GLN A O 1
ATOM 744 N N . VAL A 1 97 ? 10.012 18.943 3.734 1.00 68.62 97 VAL A N 1
ATOM 745 C CA . VAL A 1 97 ? 8.937 18.285 4.491 1.00 68.62 97 VAL A CA 1
ATOM 746 C C . VAL A 1 97 ? 9.401 17.972 5.910 1.00 68.62 97 VAL A C 1
ATOM 748 O O . VAL A 1 97 ? 8.650 18.209 6.856 1.00 68.62 97 VAL A O 1
ATOM 751 N N . HIS A 1 98 ? 10.633 17.494 6.074 1.00 73.19 98 HIS A N 1
ATOM 752 C CA . HIS A 1 98 ? 11.212 17.206 7.379 1.00 73.19 98 HIS A CA 1
ATOM 753 C C . HIS A 1 98 ? 11.277 18.467 8.258 1.00 73.19 98 HIS A C 1
ATOM 755 O O . HIS A 1 98 ? 10.840 18.434 9.413 1.00 73.19 98 HIS A O 1
ATOM 761 N N . ASP A 1 99 ? 11.743 19.597 7.712 1.00 74.94 99 ASP A N 1
ATOM 762 C CA . ASP A 1 99 ? 11.791 20.882 8.425 1.00 74.94 99 ASP A CA 1
ATOM 763 C C . ASP A 1 99 ? 10.385 21.367 8.829 1.00 74.94 99 ASP A C 1
ATOM 765 O O . ASP A 1 99 ? 10.132 21.705 9.990 1.00 74.94 99 ASP A O 1
ATOM 769 N N . PHE A 1 100 ? 9.424 21.302 7.900 1.00 76.06 100 PHE A N 1
ATOM 770 C CA . PHE A 1 100 ? 8.035 21.688 8.158 1.00 76.06 100 PHE A CA 1
ATOM 771 C C . PHE A 1 100 ? 7.382 20.849 9.264 1.00 76.06 100 PHE A C 1
ATOM 773 O O . PHE A 1 100 ? 6.781 21.394 10.192 1.00 76.06 100 PHE A O 1
ATOM 780 N N . VAL A 1 101 ? 7.503 19.524 9.189 1.00 71.62 101 VAL A N 1
ATOM 781 C CA . VAL A 1 101 ? 6.913 18.604 10.169 1.00 71.62 101 VAL A CA 1
ATOM 782 C C . VAL A 1 101 ? 7.547 18.789 11.547 1.00 71.62 101 VAL A C 1
ATOM 784 O O . VAL A 1 101 ? 6.828 18.852 12.546 1.00 71.62 101 VAL A O 1
ATOM 787 N N . THR A 1 102 ? 8.873 18.939 11.605 1.00 77.06 102 THR A N 1
ATOM 788 C CA . THR A 1 102 ? 9.599 19.209 12.856 1.00 77.06 102 THR A CA 1
ATOM 789 C C . THR A 1 102 ? 9.078 20.483 13.516 1.00 77.06 102 THR A C 1
ATOM 791 O O . THR A 1 102 ? 8.775 20.493 14.710 1.00 77.06 102 THR A O 1
ATOM 794 N N . LYS A 1 103 ? 8.884 21.545 12.728 1.00 80.31 103 LYS A N 1
ATOM 795 C CA . LYS A 1 103 ? 8.333 22.811 13.212 1.00 80.31 103 LYS A CA 1
ATOM 796 C C . LYS A 1 103 ? 6.913 22.664 13.771 1.00 80.31 103 LYS A C 1
ATOM 798 O O . LYS A 1 103 ? 6.643 23.164 14.861 1.00 80.31 103 LYS A O 1
ATOM 803 N N . VAL A 1 104 ? 6.022 21.959 13.069 1.00 77.44 104 VAL A N 1
ATOM 804 C CA . VAL A 1 104 ? 4.632 21.736 13.516 1.00 77.44 104 VAL A CA 1
ATOM 805 C C . VAL A 1 104 ? 4.580 20.957 14.833 1.00 77.44 104 VAL A C 1
ATOM 807 O O . VAL A 1 104 ? 3.775 21.279 15.705 1.00 77.44 104 VAL A O 1
ATOM 810 N N . LEU A 1 105 ? 5.439 19.951 15.007 1.00 73.44 105 LEU A N 1
ATOM 811 C CA . LEU A 1 105 ? 5.486 19.166 16.242 1.00 73.44 105 LEU A CA 1
ATOM 812 C C . LEU A 1 105 ? 5.947 20.003 17.4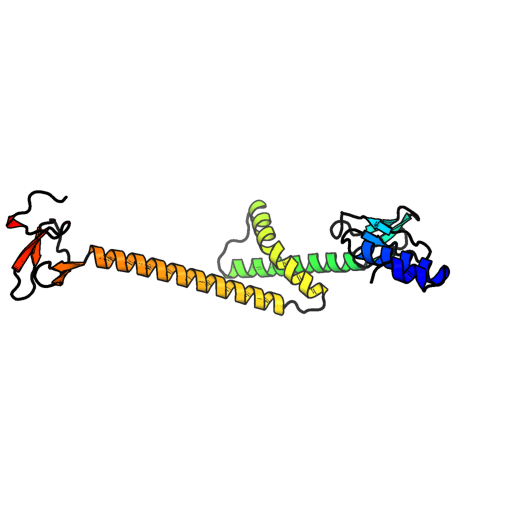39 1.00 73.44 105 LEU A C 1
ATOM 814 O O . LEU A 1 105 ? 5.331 19.924 18.503 1.00 73.44 105 LEU A O 1
ATOM 818 N N . ILE A 1 106 ? 6.945 20.867 17.242 1.00 80.12 106 ILE A N 1
ATOM 819 C CA . ILE A 1 106 ? 7.400 21.814 18.269 1.00 80.12 106 ILE A CA 1
ATOM 820 C C . ILE A 1 106 ? 6.279 22.803 18.636 1.00 80.12 106 ILE A C 1
ATOM 822 O O . ILE A 1 106 ? 6.035 23.041 19.817 1.00 80.12 106 ILE A O 1
ATOM 826 N N . GLU A 1 107 ? 5.550 23.347 17.653 1.00 80.94 107 GLU A N 1
ATOM 827 C CA . GLU A 1 107 ? 4.409 24.252 17.891 1.00 80.94 107 GLU A CA 1
ATOM 828 C C . GLU A 1 107 ? 3.268 23.582 18.678 1.00 80.94 107 GLU A C 1
ATOM 830 O O . GLU A 1 107 ? 2.569 24.241 19.448 1.00 80.94 107 GLU A O 1
ATOM 835 N N . GLN A 1 108 ? 3.099 22.267 18.522 1.00 75.50 108 GLN A N 1
ATOM 836 C CA . GLN A 1 108 ? 2.129 21.462 19.270 1.00 75.50 108 GLN A CA 1
ATOM 837 C C . GLN A 1 108 ? 2.623 21.045 20.667 1.00 75.50 108 GLN A C 1
ATOM 839 O O . GLN A 1 108 ? 1.882 20.393 21.404 1.00 75.50 108 GLN A O 1
ATOM 844 N N . GLY A 1 109 ? 3.838 21.446 21.061 1.00 79.81 109 GLY A N 1
ATOM 845 C CA . GLY A 1 109 ? 4.417 21.157 22.374 1.00 79.81 109 GLY A CA 1
ATOM 846 C C . GLY A 1 109 ? 5.042 19.767 22.494 1.00 79.81 109 GLY A C 1
ATOM 847 O O . GLY A 1 109 ? 5.240 19.292 23.611 1.00 79.81 109 GLY A O 1
ATOM 848 N N . HIS A 1 110 ? 5.330 19.107 21.370 1.00 77.69 110 HIS A N 1
ATOM 849 C CA . HIS A 1 110 ? 6.127 17.884 21.353 1.00 77.69 110 HIS A CA 1
ATOM 850 C C . HIS A 1 110 ? 7.621 18.223 21.331 1.00 77.69 110 HIS A C 1
ATOM 852 O O . HIS A 1 110 ? 8.047 19.160 20.652 1.00 77.69 110 HIS A O 1
ATOM 858 N N . ASP A 1 111 ? 8.422 17.447 22.061 1.00 75.75 111 ASP A N 1
ATOM 859 C CA . ASP A 1 111 ? 9.874 17.609 22.069 1.00 75.75 111 ASP A CA 1
ATOM 860 C C . ASP A 1 111 ? 10.474 17.219 20.711 1.00 75.75 111 ASP A C 1
ATOM 862 O O . ASP A 1 111 ? 10.097 16.211 20.107 1.00 75.75 111 ASP A O 1
ATOM 866 N N . ALA A 1 112 ? 11.434 18.016 20.235 1.00 69.06 112 ALA A N 1
ATOM 867 C CA . ALA A 1 112 ? 12.208 17.675 19.048 1.00 69.06 112 ALA A CA 1
ATOM 868 C C . ALA A 1 112 ? 13.036 16.397 19.302 1.00 69.06 112 ALA A C 1
ATOM 870 O O . ALA A 1 112 ? 13.544 16.242 20.421 1.00 69.06 112 ALA A O 1
ATOM 871 N N . PRO A 1 113 ? 13.227 15.524 18.291 1.00 72.00 113 PRO A N 1
ATOM 872 C CA . PRO A 1 113 ? 14.053 14.322 18.414 1.00 72.00 113 PRO A CA 1
ATOM 873 C C . PRO A 1 113 ? 15.432 14.649 19.008 1.00 72.00 113 PRO A C 1
ATOM 875 O O . PRO A 1 113 ? 16.174 15.461 18.454 1.00 72.00 113 PRO A O 1
ATOM 878 N N . GLN A 1 114 ? 15.765 14.051 20.155 1.00 73.38 114 GLN A N 1
ATOM 879 C CA . GLN A 1 114 ? 16.996 14.365 20.896 1.00 73.38 114 GLN A CA 1
ATOM 880 C C . GLN A 1 114 ? 18.137 13.409 20.532 1.00 73.38 114 GLN A C 1
ATOM 882 O O . GLN A 1 114 ? 19.304 13.803 20.549 1.00 73.38 114 GLN A O 1
ATOM 887 N N . THR A 1 115 ? 17.812 12.155 20.206 1.00 81.31 115 THR A N 1
ATOM 888 C CA . THR A 1 115 ? 18.791 11.101 19.912 1.00 81.31 115 THR A CA 1
ATOM 889 C C . THR A 1 115 ? 18.795 10.717 18.434 1.00 81.31 115 THR A C 1
ATOM 891 O O . THR A 1 115 ? 17.853 11.000 17.695 1.00 81.31 115 THR A O 1
ATOM 894 N N . ASP A 1 116 ? 19.862 10.056 17.983 1.00 73.12 116 ASP A N 1
ATOM 895 C CA . ASP A 1 116 ? 19.939 9.557 16.605 1.00 73.12 116 ASP A CA 1
ATOM 896 C C . ASP A 1 116 ? 18.946 8.409 16.344 1.00 73.12 116 ASP A C 1
ATOM 898 O O . ASP A 1 116 ? 18.449 8.269 15.228 1.00 73.12 116 ASP A O 1
ATOM 902 N N . GLU A 1 117 ? 18.570 7.649 17.379 1.00 72.94 117 GLU A N 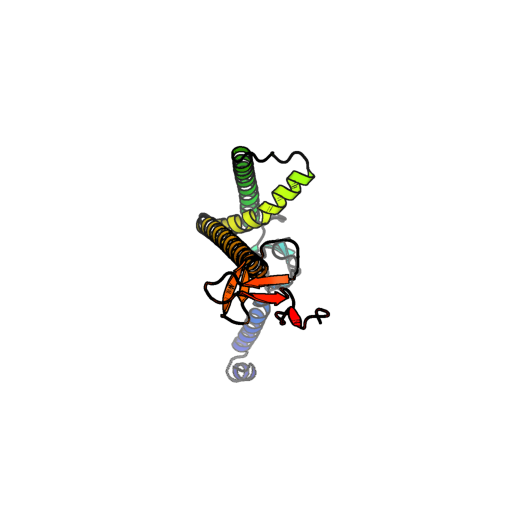1
ATOM 903 C CA . GLU A 1 117 ? 17.476 6.671 17.298 1.00 72.94 117 GLU A CA 1
ATOM 904 C C . GLU A 1 117 ? 16.120 7.365 17.105 1.00 72.94 117 GLU A C 1
ATOM 906 O O . GLU A 1 117 ? 15.339 6.954 16.245 1.00 72.94 117 GLU A O 1
ATOM 911 N N . ASP A 1 118 ? 15.861 8.460 17.830 1.00 70.88 118 ASP A N 1
ATOM 912 C CA . ASP A 1 118 ? 14.629 9.243 17.670 1.00 70.88 118 ASP A CA 1
ATOM 913 C C . ASP A 1 118 ? 14.531 9.851 16.267 1.00 70.88 118 ASP A C 1
ATOM 915 O O . ASP A 1 118 ? 13.451 9.851 15.678 1.00 70.88 118 ASP A O 1
ATOM 919 N N . LYS A 1 119 ? 15.653 10.325 15.704 1.00 71.12 119 LYS A N 1
ATOM 920 C CA . LYS A 1 119 ? 15.716 10.840 14.325 1.00 71.12 119 LYS A CA 1
ATOM 921 C C . LYS A 1 119 ? 15.416 9.751 13.297 1.00 71.12 119 LYS A C 1
ATOM 923 O O . LYS A 1 119 ? 14.609 9.985 12.407 1.00 71.12 119 LYS A O 1
ATOM 928 N N . MET A 1 120 ? 15.976 8.547 13.448 1.00 70.44 120 MET A N 1
ATOM 929 C CA . MET A 1 120 ? 15.672 7.426 12.547 1.00 70.44 120 MET A CA 1
ATOM 930 C C . MET A 1 120 ? 14.200 6.994 12.627 1.00 70.44 120 MET A C 1
ATOM 932 O O . MET A 1 120 ? 13.572 6.715 11.604 1.00 70.44 120 MET A O 1
ATOM 936 N N . ILE A 1 121 ? 13.622 6.936 13.831 1.00 69.50 121 ILE A N 1
ATOM 937 C CA . ILE A 1 121 ? 12.202 6.594 14.021 1.00 69.50 121 ILE A CA 1
ATOM 938 C C . ILE A 1 121 ? 11.304 7.678 13.416 1.00 69.50 121 ILE A C 1
ATOM 940 O O . ILE A 1 121 ? 10.284 7.361 12.797 1.00 69.50 121 ILE A O 1
ATOM 944 N N . PHE A 1 122 ? 11.696 8.940 13.563 1.00 71.12 122 PHE A N 1
ATOM 945 C CA . PHE A 1 122 ? 11.025 10.084 12.969 1.00 71.12 122 PHE A CA 1
ATOM 946 C C . PHE A 1 122 ? 11.060 10.023 11.437 1.00 71.12 122 PHE A C 1
ATOM 948 O O . PHE A 1 122 ? 10.006 9.975 10.809 1.00 71.12 122 PHE A O 1
ATOM 955 N N . GLU A 1 123 ? 12.248 9.921 10.838 1.00 66.81 123 GLU A N 1
ATOM 956 C CA . GLU A 1 123 ? 12.444 9.812 9.387 1.00 66.81 123 GLU A CA 1
ATOM 957 C C . GLU A 1 123 ? 11.687 8.614 8.797 1.00 66.81 123 GLU A C 1
ATOM 959 O O . GLU A 1 123 ? 10.957 8.767 7.818 1.00 66.81 123 GLU A O 1
ATOM 964 N N . SER A 1 124 ? 11.748 7.441 9.440 1.00 67.88 124 SER A N 1
ATOM 965 C CA . SER A 1 124 ? 11.046 6.238 8.963 1.00 67.88 124 SER A CA 1
ATOM 966 C C . SER A 1 124 ? 9.516 6.367 8.949 1.00 67.88 124 SER A C 1
ATOM 968 O O . SER A 1 124 ? 8.857 5.756 8.105 1.00 67.88 124 SER A O 1
ATOM 970 N N . HIS A 1 125 ? 8.933 7.179 9.841 1.00 67.62 125 HIS A N 1
ATOM 971 C CA . HIS A 1 125 ? 7.492 7.448 9.849 1.00 67.62 125 HIS A CA 1
ATOM 972 C C . HIS A 1 125 ? 7.054 8.322 8.672 1.00 67.62 125 HIS A C 1
ATOM 974 O O . HIS A 1 125 ? 5.943 8.155 8.164 1.00 67.62 125 HIS A O 1
ATOM 980 N N . PHE A 1 126 ? 7.911 9.246 8.235 1.00 70.50 126 PHE A N 1
ATOM 981 C CA . PHE A 1 126 ? 7.597 10.180 7.156 1.00 70.50 126 PHE A CA 1
ATOM 982 C C . PHE A 1 126 ? 8.032 9.672 5.783 1.00 70.50 126 PHE A C 1
ATOM 984 O O . PHE A 1 126 ? 7.429 10.063 4.789 1.00 70.50 126 PHE A O 1
ATOM 991 N N . ASP A 1 127 ? 8.982 8.741 5.712 1.00 63.41 127 ASP A N 1
ATOM 992 C CA . ASP A 1 127 ? 9.515 8.180 4.467 1.00 63.41 127 ASP A CA 1
ATOM 993 C C . ASP A 1 127 ? 8.437 7.577 3.555 1.00 63.41 127 ASP A C 1
ATOM 995 O O . ASP A 1 127 ? 8.465 7.770 2.338 1.00 63.41 127 ASP A O 1
ATOM 999 N N . ALA A 1 128 ? 7.445 6.891 4.131 1.00 59.91 128 ALA A N 1
ATOM 1000 C CA . ALA A 1 128 ? 6.314 6.359 3.370 1.00 59.91 128 ALA A CA 1
ATOM 1001 C C . ALA A 1 128 ? 5.432 7.481 2.789 1.00 59.91 128 ALA A C 1
ATOM 1003 O O . ALA A 1 128 ? 4.998 7.397 1.644 1.00 59.91 128 ALA A O 1
ATOM 1004 N N . MET A 1 129 ? 5.210 8.558 3.547 1.00 64.94 129 MET A N 1
ATOM 1005 C CA . MET A 1 129 ? 4.404 9.707 3.122 1.00 64.94 129 MET A CA 1
ATOM 1006 C C . MET A 1 129 ? 5.132 10.559 2.072 1.00 64.94 129 MET A C 1
ATOM 1008 O O . MET A 1 129 ? 4.539 10.961 1.072 1.00 64.94 129 MET A O 1
ATOM 1012 N N . ILE A 1 130 ? 6.430 10.802 2.271 1.00 68.75 130 ILE A N 1
ATOM 1013 C CA . ILE A 1 130 ? 7.278 11.576 1.358 1.00 68.75 130 ILE A CA 1
ATOM 1014 C C . ILE A 1 130 ? 7.425 10.843 0.019 1.00 68.75 130 ILE A C 1
ATOM 1016 O O . ILE A 1 130 ? 7.360 11.477 -1.034 1.00 68.75 130 ILE A O 1
ATOM 1020 N N . ARG A 1 131 ? 7.540 9.508 0.036 1.00 63.84 131 ARG A N 1
ATOM 1021 C CA . ARG A 1 131 ? 7.593 8.677 -1.178 1.00 63.84 131 ARG A CA 1
ATOM 1022 C C . ARG A 1 131 ? 6.336 8.814 -2.043 1.00 63.84 131 ARG A C 1
ATOM 1024 O O . ARG A 1 1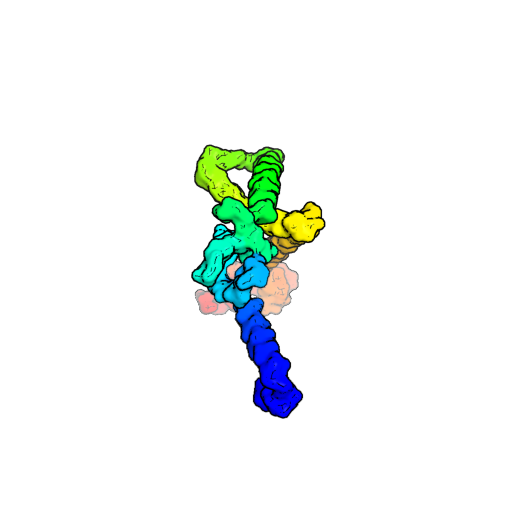31 ? 6.464 8.989 -3.252 1.00 63.84 131 ARG A O 1
ATOM 1031 N N . GLU A 1 132 ? 5.151 8.806 -1.438 1.00 60.91 132 GLU A N 1
ATOM 1032 C CA . GLU A 1 132 ? 3.870 8.971 -2.148 1.00 60.91 132 GLU A CA 1
ATOM 1033 C C . GLU A 1 132 ? 3.684 10.390 -2.720 1.00 60.91 132 GLU A C 1
ATOM 1035 O O . GLU A 1 132 ? 3.256 10.566 -3.867 1.00 60.91 132 GLU A O 1
ATOM 1040 N N . ILE A 1 133 ? 4.060 11.422 -1.953 1.00 61.06 133 ILE A N 1
ATOM 1041 C CA . ILE A 1 133 ? 4.005 12.821 -2.412 1.00 61.06 133 ILE A CA 1
ATOM 1042 C C . ILE A 1 133 ? 4.967 13.034 -3.583 1.00 61.06 133 ILE A C 1
ATOM 1044 O O . ILE A 1 133 ? 4.593 13.622 -4.597 1.00 61.06 133 ILE A O 1
ATOM 1048 N N . ALA A 1 134 ? 6.193 12.526 -3.481 1.00 62.03 134 ALA A N 1
ATOM 1049 C CA . ALA A 1 134 ? 7.177 12.673 -4.537 1.00 62.03 134 ALA A CA 1
ATOM 1050 C C . ALA A 1 134 ? 6.805 11.934 -5.823 1.00 62.03 134 ALA A C 1
ATOM 1052 O O . ALA A 1 134 ? 7.039 12.467 -6.907 1.00 62.03 134 ALA A O 1
ATOM 1053 N N . TYR A 1 135 ? 6.201 10.746 -5.719 1.00 56.38 135 TYR A N 1
ATOM 1054 C CA . TYR A 1 135 ? 5.677 10.023 -6.879 1.00 56.38 135 TYR A CA 1
ATOM 1055 C C . TYR A 1 135 ? 4.595 10.849 -7.591 1.00 56.38 135 TYR A C 1
ATOM 1057 O O . TYR A 1 135 ? 4.646 11.029 -8.805 1.00 56.38 135 TYR A O 1
ATOM 1065 N N . SER A 1 136 ? 3.696 11.471 -6.821 1.00 55.84 136 SER A N 1
ATOM 1066 C CA . SER A 1 136 ? 2.643 12.352 -7.348 1.00 55.84 136 SER A CA 1
ATOM 1067 C C . SER A 1 136 ? 3.190 13.620 -8.026 1.00 55.84 136 SER A C 1
ATOM 1069 O O . SER A 1 136 ? 2.633 14.079 -9.024 1.00 55.84 136 SER A O 1
ATOM 1071 N N . ILE A 1 137 ? 4.283 14.194 -7.508 1.00 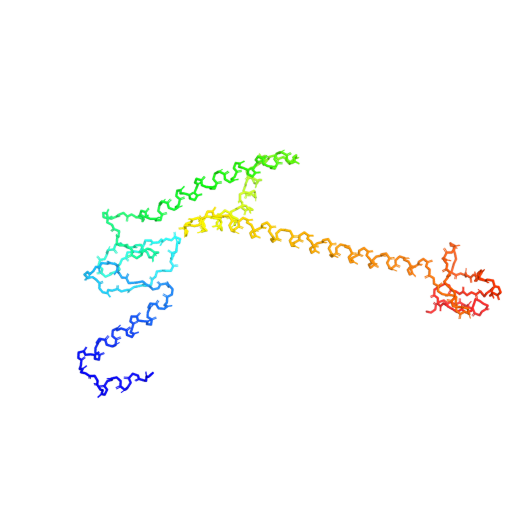54.12 137 ILE A N 1
ATOM 1072 C CA . ILE A 1 137 ? 4.948 15.364 -8.110 1.00 54.12 137 ILE A CA 1
ATOM 1073 C C . ILE A 1 137 ? 5.717 14.972 -9.384 1.00 54.12 137 ILE A C 1
ATOM 1075 O O . ILE A 1 137 ? 5.702 15.711 -10.370 1.00 54.12 137 ILE A O 1
ATOM 1079 N N . ALA A 1 138 ? 6.348 13.794 -9.405 1.00 51.91 138 ALA A N 1
ATOM 1080 C CA . ALA A 1 138 ? 7.093 13.279 -10.557 1.00 51.91 138 ALA A CA 1
ATOM 1081 C C . ALA A 1 138 ? 6.212 13.050 -11.797 1.00 51.91 138 ALA A C 1
ATOM 1083 O O . ALA A 1 138 ? 6.681 13.204 -12.925 1.00 51.91 138 ALA A O 1
ATOM 1084 N N . GLU A 1 139 ? 4.933 12.731 -11.594 1.00 55.84 139 GLU A N 1
ATOM 1085 C CA . GLU A 1 139 ? 3.937 12.554 -12.659 1.00 55.84 139 GLU A CA 1
ATOM 1086 C C . GLU A 1 139 ? 3.294 13.877 -13.130 1.00 55.84 139 GLU A C 1
ATOM 1088 O O . GLU A 1 139 ? 2.391 13.871 -13.968 1.00 55.84 139 GLU A O 1
ATOM 1093 N N . GLY A 1 140 ? 3.780 15.028 -12.644 1.00 45.56 140 GLY A N 1
ATOM 1094 C CA . GLY A 1 140 ? 3.315 16.360 -13.050 1.00 45.56 140 GLY A CA 1
ATOM 1095 C C . GLY A 1 140 ? 2.125 16.899 -12.251 1.00 45.56 140 GLY A C 1
ATOM 1096 O O . GLY A 1 140 ? 1.517 17.887 -12.666 1.00 45.56 140 GLY A O 1
ATOM 1097 N N . GLY A 1 141 ? 1.783 16.270 -11.122 1.00 51.09 141 GLY A N 1
ATOM 1098 C CA . GLY A 1 141 ? 0.814 16.785 -10.154 1.00 51.09 141 GLY A CA 1
ATOM 1099 C C . GLY A 1 141 ? 1.446 17.747 -9.141 1.00 51.09 141 GLY A C 1
ATOM 1100 O O . GLY A 1 141 ? 2.655 17.767 -8.943 1.00 51.09 141 GLY A O 1
ATOM 1101 N N . ASP A 1 142 ? 0.629 18.540 -8.450 1.00 52.94 142 ASP A N 1
ATOM 1102 C CA . ASP A 1 142 ? 1.076 19.464 -7.390 1.00 52.94 142 ASP A CA 1
ATOM 1103 C C . ASP A 1 142 ? 1.066 18.827 -5.982 1.00 52.94 142 ASP A C 1
ATOM 1105 O O . ASP A 1 142 ? 1.203 19.519 -4.974 1.00 52.94 142 ASP A O 1
ATOM 1109 N N . GLY A 1 143 ? 0.859 17.507 -5.894 1.00 55.12 143 GLY A N 1
ATOM 1110 C CA . GLY A 1 143 ? 0.792 16.760 -4.633 1.00 55.12 143 GLY A CA 1
ATOM 1111 C C . GLY A 1 143 ? -0.441 17.059 -3.763 1.00 55.12 143 GLY A C 1
ATOM 1112 O O . GLY A 1 143 ? -0.645 16.396 -2.744 1.00 55.12 143 GLY A O 1
ATOM 1113 N N . SER A 1 144 ? -1.307 18.001 -4.157 1.00 55.28 144 SER A N 1
ATOM 1114 C CA . SER A 1 144 ? -2.472 18.426 -3.364 1.00 55.28 144 SER A CA 1
ATOM 1115 C C . SER A 1 144 ? -3.524 17.319 -3.213 1.00 55.28 144 SER A C 1
ATOM 1117 O O . SER A 1 144 ? -4.157 17.176 -2.161 1.00 55.28 144 SER A O 1
ATOM 1119 N N . ALA A 1 145 ? -3.674 16.476 -4.238 1.00 62.34 145 ALA A N 1
ATOM 1120 C CA . ALA A 1 145 ? -4.561 15.315 -4.219 1.00 62.34 145 ALA A CA 1
ATOM 1121 C C . ALA A 1 145 ? -4.096 14.246 -3.211 1.00 62.34 145 ALA A C 1
ATOM 1123 O O . ALA A 1 145 ? -4.910 13.728 -2.450 1.00 62.34 145 ALA A O 1
ATOM 1124 N N . ALA A 1 146 ? -2.790 13.970 -3.141 1.00 58.19 146 ALA A N 1
ATOM 1125 C CA . ALA A 1 146 ? -2.223 13.022 -2.180 1.00 58.19 146 ALA A CA 1
ATOM 1126 C C . ALA A 1 146 ? -2.349 13.539 -0.736 1.00 58.19 146 ALA A C 1
ATOM 1128 O O . ALA A 1 146 ? -2.771 12.798 0.151 1.00 58.19 146 ALA A O 1
ATOM 1129 N N . LEU A 1 147 ? -2.088 14.836 -0.506 1.00 58.97 147 LEU A N 1
ATOM 1130 C CA . LEU A 1 147 ? -2.280 15.461 0.809 1.00 58.97 147 LEU A CA 1
ATOM 1131 C C . LEU A 1 147 ? -3.746 15.436 1.264 1.00 58.97 147 LEU A C 1
ATOM 1133 O O . LEU A 1 147 ? -4.034 15.165 2.430 1.00 58.97 147 LEU A O 1
ATOM 1137 N N . SER A 1 148 ? -4.683 15.729 0.360 1.00 68.19 148 SER A N 1
ATOM 1138 C CA . SER A 1 148 ? -6.113 15.707 0.688 1.00 68.19 148 SER A CA 1
ATOM 1139 C C . SER A 1 148 ? -6.629 14.288 0.937 1.00 68.19 148 SER A C 1
ATOM 1141 O O . SER A 1 148 ? -7.411 14.095 1.866 1.00 68.19 148 SER A O 1
ATOM 1143 N N . ALA A 1 149 ? -6.146 13.287 0.195 1.00 65.88 149 ALA A N 1
ATOM 1144 C CA . ALA A 1 149 ? -6.436 11.878 0.456 1.00 65.88 149 ALA A CA 1
ATOM 1145 C C . ALA A 1 149 ? -5.898 11.425 1.825 1.00 65.88 149 ALA A C 1
ATOM 1147 O O . ALA A 1 149 ? -6.668 10.912 2.633 1.00 65.88 149 ALA A O 1
ATOM 1148 N N . ALA A 1 150 ? -4.632 11.721 2.139 1.00 63.56 150 ALA A N 1
ATOM 1149 C CA . ALA A 1 150 ? -4.030 11.393 3.433 1.00 63.56 150 ALA A CA 1
ATOM 1150 C C . ALA A 1 150 ? -4.775 12.051 4.610 1.00 63.56 150 ALA A C 1
ATOM 1152 O O . ALA A 1 150 ? -5.018 11.412 5.638 1.00 63.56 150 ALA A O 1
ATOM 1153 N N . ARG A 1 151 ? -5.210 13.312 4.449 1.00 71.38 151 ARG A N 1
ATOM 1154 C CA . ARG A 1 151 ? -6.031 14.004 5.454 1.00 71.38 151 ARG A CA 1
ATOM 1155 C C . ARG A 1 151 ? -7.388 13.325 5.646 1.00 71.38 151 ARG A C 1
ATOM 1157 O O . ARG A 1 151 ? -7.809 13.113 6.782 1.00 71.38 151 ARG A O 1
ATOM 1164 N N . ASN A 1 152 ? -8.053 12.952 4.552 1.00 74.19 152 ASN A N 1
ATOM 1165 C CA . ASN A 1 152 ? -9.339 12.258 4.599 1.00 74.19 152 ASN A CA 1
ATOM 1166 C C . ASN A 1 152 ? -9.218 10.874 5.259 1.00 74.19 152 ASN A C 1
ATOM 1168 O O . ASN A 1 152 ? -10.076 10.507 6.064 1.00 74.19 152 ASN A O 1
ATOM 1172 N N . ASP A 1 153 ? -8.149 10.126 4.981 1.00 75.56 153 ASP A N 1
ATOM 1173 C CA . ASP A 1 153 ? -7.886 8.828 5.609 1.00 75.56 153 ASP A CA 1
ATOM 1174 C C . ASP A 1 153 ? -7.655 8.975 7.117 1.00 75.56 153 ASP A C 1
ATOM 1176 O O . ASP A 1 153 ? -8.235 8.237 7.918 1.00 75.56 153 ASP A O 1
ATOM 1180 N N . GLN A 1 154 ? -6.881 9.982 7.535 1.00 74.56 154 GLN A N 1
ATOM 1181 C CA . GLN A 1 154 ? -6.672 10.282 8.951 1.00 74.56 154 GLN A CA 1
ATOM 1182 C C . GLN A 1 154 ? -7.989 10.652 9.657 1.00 74.56 154 GLN A C 1
ATOM 1184 O O . GLN A 1 154 ? -8.252 10.160 10.759 1.00 74.56 154 GLN A O 1
ATOM 1189 N N . GLU A 1 155 ? -8.845 11.464 9.027 1.00 82.62 155 GLU A N 1
ATOM 1190 C CA . GLU A 1 155 ? -10.176 11.810 9.546 1.00 82.62 155 GLU A CA 1
ATOM 1191 C C . GLU A 1 155 ? -11.075 10.564 9.684 1.00 82.62 155 GLU A C 1
ATOM 1193 O O . GLU A 1 155 ? -11.738 10.387 10.713 1.00 82.62 155 GLU A O 1
ATOM 1198 N N . GLN A 1 156 ? -11.053 9.649 8.708 1.00 84.31 156 GLN A N 1
ATOM 1199 C CA . GLN A 1 156 ? -11.801 8.387 8.773 1.00 84.31 156 GLN A CA 1
ATOM 1200 C C . GLN A 1 156 ? -11.288 7.457 9.879 1.00 84.31 156 GLN A C 1
ATOM 1202 O O . GLN A 1 156 ? -12.090 6.898 10.633 1.00 84.31 156 GLN A O 1
ATOM 1207 N N . ILE A 1 157 ? -9.966 7.321 10.029 1.00 82.69 157 ILE A N 1
ATOM 1208 C CA . ILE A 1 157 ? -9.349 6.526 11.100 1.00 82.69 157 ILE A CA 1
ATOM 1209 C C . ILE A 1 157 ? -9.741 7.088 12.471 1.00 82.69 157 ILE A C 1
ATOM 1211 O O . ILE A 1 157 ? -10.113 6.327 13.369 1.00 82.69 157 ILE A O 1
ATOM 1215 N N . GLN A 1 158 ? -9.696 8.412 12.649 1.00 87.38 158 GLN A N 1
ATOM 1216 C CA . GLN A 1 158 ? -10.112 9.054 13.897 1.00 87.38 158 GLN A CA 1
ATOM 1217 C C . GLN A 1 158 ? -11.600 8.840 14.184 1.00 87.38 158 GLN A C 1
ATOM 1219 O O . GLN A 1 158 ? -11.963 8.513 15.317 1.00 87.38 158 GLN A O 1
ATOM 1224 N N . LYS A 1 159 ? -12.461 8.983 13.170 1.00 91.94 159 LYS A N 1
ATOM 1225 C CA . LYS A 1 159 ? -13.900 8.735 13.299 1.00 91.94 159 LYS A CA 1
ATOM 1226 C C . LYS A 1 159 ? -14.176 7.298 13.745 1.00 91.94 159 LYS A C 1
ATOM 1228 O O . LYS A 1 159 ? -14.884 7.102 14.730 1.00 91.94 159 LYS A O 1
ATOM 1233 N N . LYS A 1 160 ? -13.545 6.314 13.101 1.00 92.56 160 LYS A N 1
ATOM 1234 C CA . LYS A 1 160 ? -13.699 4.894 13.442 1.00 92.56 160 LYS A CA 1
ATOM 1235 C C . LYS A 1 160 ? -13.252 4.589 14.876 1.00 92.56 160 LYS A C 1
ATOM 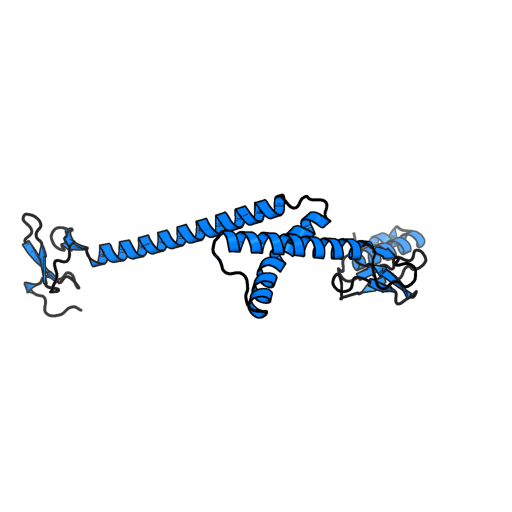1237 O O . LYS A 1 160 ? -13.974 3.921 15.609 1.00 92.56 160 LYS A O 1
ATOM 1242 N N . ARG A 1 161 ? -12.113 5.141 15.320 1.00 93.75 161 ARG A N 1
ATOM 1243 C CA . ARG A 1 161 ? -11.645 4.987 16.714 1.00 93.75 161 ARG A CA 1
ATOM 1244 C C . ARG A 1 161 ? -12.644 5.553 17.725 1.00 93.75 161 ARG A C 1
ATOM 1246 O O . ARG A 1 161 ? -12.872 4.932 18.760 1.00 93.75 161 ARG A O 1
ATOM 1253 N N . ARG A 1 162 ? -13.253 6.710 17.437 1.00 93.31 162 ARG A N 1
ATOM 1254 C CA . ARG A 1 162 ? -14.285 7.307 18.304 1.00 93.31 162 ARG A CA 1
ATOM 1255 C C . ARG A 1 162 ? -15.547 6.448 18.354 1.00 93.31 162 ARG A C 1
ATOM 1257 O O . ARG A 1 162 ? -16.095 6.258 19.432 1.00 93.31 162 ARG A O 1
ATOM 1264 N N . GLU A 1 163 ? -15.986 5.907 17.220 1.00 95.94 163 GLU A N 1
ATOM 1265 C CA . GLU A 1 163 ? -17.135 4.993 17.157 1.00 95.94 163 GLU A CA 1
ATOM 1266 C C . GLU A 1 163 ? -16.883 3.709 17.964 1.00 95.94 163 GLU A C 1
ATOM 1268 O O . GLU A 1 163 ? -17.741 3.288 18.739 1.00 95.94 163 GLU A O 1
ATOM 1273 N N . GLU A 1 164 ? -15.687 3.124 17.862 1.00 95.94 164 GLU A N 1
ATOM 1274 C CA . GLU A 1 164 ? -15.284 1.951 18.650 1.00 95.94 164 GLU A CA 1
ATOM 1275 C C . GLU A 1 164 ? -15.221 2.256 20.156 1.00 95.94 164 GLU A C 1
ATOM 1277 O O . GLU A 1 164 ? -15.716 1.469 20.966 1.00 95.94 164 GLU A O 1
ATOM 1282 N N . GLN A 1 165 ? -14.672 3.414 20.543 1.00 94.62 165 GLN A N 1
ATOM 1283 C CA . GLN A 1 165 ? -14.654 3.866 21.939 1.00 94.62 165 GLN A CA 1
ATOM 1284 C C . GLN A 1 165 ? -16.065 4.093 22.488 1.00 94.62 165 GLN A C 1
ATOM 1286 O O . GLN A 1 165 ? -16.361 3.646 23.594 1.00 94.62 165 GLN A O 1
ATOM 1291 N N . MET A 1 166 ? -16.943 4.739 21.717 1.00 94.06 166 MET A N 1
ATOM 1292 C CA . MET A 1 166 ? -18.338 4.946 22.108 1.00 94.06 166 MET A CA 1
ATOM 1293 C C . MET A 1 166 ? -19.077 3.622 22.265 1.00 94.06 166 MET A C 1
ATOM 1295 O O . MET A 1 166 ? -19.751 3.425 23.271 1.00 94.06 166 MET A O 1
ATOM 1299 N N . LYS A 1 167 ? -18.890 2.680 21.335 1.00 95.69 167 LYS A N 1
ATOM 1300 C CA . LYS A 1 167 ? -19.494 1.348 21.426 1.00 95.69 167 LYS A CA 1
ATOM 1301 C C . LYS A 1 167 ? -19.024 0.594 22.672 1.00 95.69 167 LYS A C 1
ATOM 1303 O O . LYS A 1 167 ? -19.839 0.011 23.384 1.00 95.69 167 LYS A O 1
ATOM 1308 N N . LYS A 1 168 ? -17.724 0.644 22.973 1.00 94.56 168 LYS A N 1
ATOM 1309 C CA . LYS A 1 168 ? -17.167 0.046 24.192 1.00 94.56 168 LYS A CA 1
ATOM 1310 C C . LYS A 1 168 ? -17.760 0.690 25.450 1.00 94.56 168 LYS A C 1
ATOM 1312 O O . LYS A 1 168 ? -18.174 -0.022 26.361 1.00 94.56 168 LYS A O 1
ATOM 1317 N N . LEU A 1 169 ? -17.856 2.019 25.479 1.00 93.94 169 LEU A N 1
ATOM 1318 C CA . LEU A 1 169 ? -18.443 2.749 26.601 1.00 93.94 169 LEU A CA 1
ATOM 1319 C C . LEU A 1 169 ? -19.931 2.413 26.783 1.00 93.94 169 LEU A C 1
ATOM 1321 O O . LEU A 1 169 ? -20.387 2.267 27.916 1.00 93.94 169 LEU A O 1
ATOM 1325 N N . GLU A 1 170 ? -20.691 2.254 25.699 1.00 95.00 170 GLU A N 1
ATOM 1326 C CA . GLU A 1 170 ? -22.091 1.818 25.744 1.00 95.00 170 GLU A CA 1
ATOM 1327 C C . GLU A 1 170 ? -22.235 0.402 26.314 1.00 95.00 170 GLU A C 1
ATOM 1329 O O . GLU A 1 170 ? -23.106 0.163 27.153 1.00 95.00 170 GLU A O 1
ATOM 1334 N N . GLU A 1 171 ? -21.377 -0.534 25.900 1.00 94.56 171 GLU A N 1
ATOM 1335 C CA . GLU A 1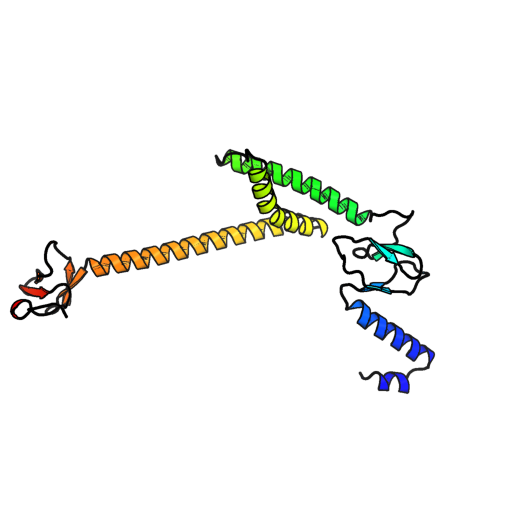 171 ? -21.352 -1.904 26.422 1.00 94.56 171 GLU A CA 1
ATOM 1336 C C . GLU A 1 171 ? -21.005 -1.936 27.918 1.00 94.56 171 GLU A C 1
ATOM 1338 O O . GLU A 1 171 ? -21.711 -2.582 28.699 1.00 94.56 171 GLU A O 1
ATOM 1343 N N . GLU A 1 172 ? -19.985 -1.185 28.339 1.00 92.69 172 GLU A N 1
ATOM 1344 C CA . GLU A 1 172 ? -19.591 -1.043 29.746 1.00 92.69 172 GLU A CA 1
ATOM 1345 C C . GLU A 1 172 ? -20.696 -0.379 30.579 1.00 92.69 172 GLU A C 1
ATOM 1347 O O . GLU A 1 172 ? -21.061 -0.878 31.646 1.00 92.69 172 GLU A O 1
ATOM 1352 N N . THR A 1 173 ? -21.306 0.692 30.065 1.00 90.50 173 THR A N 1
ATOM 1353 C CA . THR A 1 173 ? -22.427 1.389 30.713 1.00 90.50 173 THR A CA 1
ATOM 1354 C C . THR A 1 173 ? -23.635 0.466 30.851 1.00 90.50 173 THR A C 1
ATOM 1356 O O . THR A 1 173 ? -24.257 0.399 31.912 1.00 90.50 173 THR A O 1
ATOM 1359 N N . LYS A 1 174 ? -23.963 -0.309 29.812 1.00 87.19 174 LYS A N 1
ATOM 1360 C CA . LYS A 1 174 ? -25.058 -1.287 29.844 1.00 87.19 174 LYS A CA 1
ATOM 1361 C C . LYS A 1 174 ? -24.780 -2.411 30.841 1.00 87.19 174 LYS A C 1
ATOM 1363 O O . LYS A 1 174 ? -25.685 -2.798 31.586 1.00 87.19 174 LYS A O 1
ATOM 1368 N N . ALA A 1 175 ? -23.548 -2.918 30.885 1.00 81.25 175 ALA A N 1
ATOM 1369 C CA . ALA A 1 175 ? -23.126 -3.913 31.864 1.00 81.25 175 ALA A CA 1
ATOM 1370 C C . ALA A 1 175 ? -23.229 -3.365 33.297 1.00 81.25 175 ALA A C 1
ATOM 1372 O O . ALA A 1 175 ? -23.738 -4.053 34.184 1.00 81.25 175 ALA A O 1
ATOM 1373 N N . PHE A 1 176 ? -22.835 -2.107 33.509 1.00 80.44 176 PHE A N 1
ATOM 1374 C CA . PHE A 1 176 ? -22.947 -1.417 34.791 1.00 80.44 176 PHE A CA 1
ATOM 1375 C C . PHE A 1 176 ? -24.410 -1.212 35.218 1.00 80.44 176 PHE A C 1
ATOM 1377 O O . PHE A 1 176 ? -24.798 -1.590 36.321 1.00 80.44 176 PHE A O 1
ATOM 1384 N N . ILE A 1 177 ? -25.275 -0.710 34.333 1.00 77.44 177 ILE A N 1
ATOM 1385 C CA . ILE A 1 177 ? -26.709 -0.543 34.630 1.00 77.44 177 ILE A CA 1
ATOM 1386 C C . ILE A 1 177 ? -27.361 -1.896 34.961 1.00 77.44 177 ILE A C 1
ATOM 1388 O O . ILE A 1 177 ? -28.161 -1.992 35.897 1.00 77.44 177 ILE A O 1
ATOM 1392 N N . SER A 1 178 ? -27.006 -2.959 34.231 1.00 74.12 178 SER A N 1
ATOM 1393 C CA . SER A 1 178 ? -27.519 -4.311 34.483 1.00 74.12 178 SER A CA 1
ATOM 1394 C C . SER A 1 178 ? -26.980 -4.945 35.770 1.00 74.12 178 SER A C 1
ATOM 1396 O O . SER A 1 178 ? -27.618 -5.856 36.309 1.00 74.12 178 SER A O 1
ATOM 1398 N N . SER A 1 179 ? -25.805 -4.534 36.251 1.00 72.38 179 SER A N 1
ATOM 1399 C CA . SER A 1 179 ? -25.256 -5.015 37.522 1.00 72.38 179 SER A CA 1
ATOM 1400 C C . SER A 1 179 ? -25.858 -4.262 38.713 1.00 72.38 179 SER A C 1
ATOM 1402 O O . SER A 1 179 ? -26.051 -4.860 39.777 1.00 72.38 179 SER A O 1
ATOM 1404 N N . MET A 1 180 ? -26.250 -3.002 38.499 1.00 73.62 180 MET A N 1
ATOM 1405 C CA . MET A 1 180 ? -26.854 -2.135 39.509 1.00 73.62 180 MET A CA 1
ATOM 1406 C C . MET A 1 180 ? -28.374 -2.259 39.637 1.00 73.62 180 MET A C 1
ATOM 1408 O O . MET A 1 180 ? -28.913 -1.997 40.712 1.00 73.62 180 MET A O 1
ATOM 1412 N N . SER A 1 181 ? -29.075 -2.706 38.591 1.00 80.56 181 SER A N 1
ATOM 1413 C CA . SER A 1 181 ? -30.536 -2.824 38.587 1.00 80.56 181 SER A CA 1
ATOM 1414 C C . SER A 1 181 ? -31.022 -4.182 38.070 1.00 80.56 181 SER A C 1
ATOM 1416 O O . SER A 1 181 ? -30.515 -4.728 37.091 1.00 80.56 181 SER A O 1
ATOM 1418 N N . LYS A 1 182 ? -32.029 -4.760 38.732 1.00 85.69 182 LYS A N 1
ATOM 1419 C CA . LYS A 1 182 ? -32.690 -6.014 38.325 1.00 85.69 182 LYS A CA 1
ATOM 1420 C C . LYS A 1 182 ? -34.202 -5.880 38.485 1.00 85.69 182 LYS A C 1
ATOM 1422 O O . LYS A 1 182 ? -34.673 -5.094 39.292 1.00 85.69 182 LYS A O 1
ATOM 1427 N N . LYS A 1 183 ? -34.994 -6.676 37.760 1.00 87.81 183 LYS A N 1
ATOM 1428 C CA . LYS A 1 183 ? -36.465 -6.696 37.926 1.00 87.81 183 LYS A CA 1
ATOM 1429 C C . LYS A 1 183 ? -36.903 -7.446 39.188 1.00 87.81 183 LYS A C 1
ATOM 1431 O O . LYS A 1 183 ? -36.302 -8.454 39.524 1.00 87.81 183 LYS A O 1
ATOM 1436 N N . CYS A 1 184 ? -37.981 -7.068 39.856 1.00 91.06 184 CYS A N 1
ATOM 1437 C CA . CYS A 1 184 ? -38.567 -7.931 40.887 1.00 91.06 184 CYS A CA 1
ATOM 1438 C C . CYS A 1 184 ? -39.167 -9.208 40.246 1.00 91.06 184 CYS A C 1
ATOM 1440 O O . CYS A 1 184 ? -39.924 -9.072 39.287 1.00 91.06 184 CYS A O 1
ATOM 1442 N N . PRO A 1 185 ? -38.913 -10.430 40.759 1.00 92.19 185 PRO A N 1
ATOM 1443 C CA . PRO A 1 185 ? -39.521 -11.660 40.229 1.00 92.19 185 PRO A CA 1
ATOM 1444 C C . PRO A 1 185 ? -41.055 -11.702 40.335 1.00 92.19 185 PRO A C 1
ATOM 1446 O O . PRO A 1 185 ? -41.696 -12.389 39.550 1.00 92.19 185 PRO A O 1
ATOM 1449 N N . LYS A 1 186 ? -41.640 -10.961 41.288 1.00 92.88 186 LYS A N 1
ATOM 1450 C CA . LYS A 1 186 ? -43.088 -10.946 41.544 1.00 92.88 186 LYS A CA 1
ATOM 1451 C C . LYS A 1 186 ? -43.838 -9.865 40.760 1.00 92.88 186 LYS A C 1
ATOM 1453 O O . LYS A 1 186 ? -44.893 -10.145 40.211 1.00 92.88 186 LYS A O 1
ATOM 1458 N N . CYS A 1 187 ? -43.323 -8.632 40.721 1.00 93.94 187 CYS A N 1
ATOM 1459 C CA . CYS A 1 187 ? -44.025 -7.491 40.103 1.00 93.94 187 CYS A CA 1
ATOM 1460 C C . CYS A 1 187 ? -43.329 -6.897 38.868 1.00 93.94 187 CYS A C 1
ATOM 1462 O O . CYS A 1 187 ? -43.840 -5.955 38.275 1.00 93.94 187 CYS A O 1
ATOM 1464 N N . ASN A 1 188 ? -42.159 -7.416 38.485 1.00 90.12 188 ASN A N 1
ATOM 1465 C CA . ASN A 1 188 ? -41.396 -7.029 37.293 1.00 90.12 188 ASN A CA 1
ATOM 1466 C C . ASN A 1 188 ? -40.889 -5.568 37.231 1.00 90.12 188 ASN A C 1
ATOM 1468 O O . ASN A 1 188 ? -40.314 -5.164 36.221 1.00 90.12 188 ASN A O 1
ATOM 1472 N N . VAL A 1 189 ? -41.042 -4.788 38.307 1.00 89.88 189 VAL A N 1
ATOM 1473 C CA . VAL A 1 189 ? -40.489 -3.427 38.437 1.00 89.88 189 VAL A CA 1
ATOM 1474 C C . VAL A 1 189 ? -38.968 -3.482 38.618 1.00 89.88 189 VAL A C 1
ATOM 1476 O O . VAL A 1 189 ? -38.472 -4.334 39.359 1.00 89.88 189 VAL A O 1
ATOM 1479 N N . ASN A 1 190 ? -38.228 -2.585 37.955 1.00 87.81 190 ASN A N 1
ATOM 1480 C CA . ASN A 1 190 ? -36.781 -2.432 38.147 1.00 87.81 190 ASN A CA 1
ATOM 1481 C C . ASN A 1 190 ? -36.480 -1.919 39.561 1.00 87.81 190 ASN A C 1
ATOM 1483 O O . ASN A 1 190 ? -37.063 -0.939 40.016 1.00 87.81 190 ASN A O 1
ATOM 1487 N N . ILE A 1 191 ? -35.560 -2.590 40.242 1.00 85.94 191 ILE A N 1
ATOM 1488 C CA . ILE A 1 191 ? -35.098 -2.269 41.589 1.00 85.94 191 ILE A CA 1
ATOM 1489 C C . ILE A 1 191 ? -33.574 -2.183 41.582 1.00 85.94 191 ILE A C 1
ATOM 1491 O O . ILE A 1 191 ? -32.903 -2.992 40.938 1.00 85.94 191 ILE A O 1
ATOM 1495 N N . GLU A 1 192 ? -33.048 -1.180 42.274 1.00 85.00 192 GLU A N 1
ATOM 1496 C CA . GLU A 1 192 ? -31.615 -0.947 42.449 1.00 85.00 192 GLU A CA 1
ATOM 1497 C C . GLU A 1 192 ? -31.067 -1.779 43.617 1.00 85.00 192 GLU A C 1
ATOM 1499 O O . GLU A 1 192 ? -31.787 -2.091 44.574 1.00 85.00 192 GLU A O 1
ATOM 1504 N N . LYS A 1 193 ? -29.793 -2.174 43.534 1.00 77.31 193 LYS A N 1
ATOM 1505 C CA . LYS A 1 193 ? -29.127 -2.915 44.606 1.00 77.31 193 LYS A CA 1
ATOM 1506 C C . LYS A 1 193 ? -28.756 -1.987 45.767 1.00 77.31 193 LYS A C 1
ATOM 1508 O O . LYS A 1 193 ? -27.734 -1.312 45.733 1.00 77.31 193 LYS A O 1
ATOM 1513 N N . ASN A 1 194 ? -29.515 -2.045 46.857 1.00 69.69 194 ASN A N 1
ATOM 1514 C CA . ASN A 1 194 ? -29.304 -1.188 48.033 1.00 69.69 194 ASN A CA 1
ATOM 1515 C C . ASN A 1 194 ? -28.305 -1.788 49.054 1.00 69.69 194 ASN A C 1
ATOM 1517 O O . ASN A 1 194 ? -28.644 -1.899 50.227 1.00 69.69 194 ASN A O 1
ATOM 1521 N N . GLY A 1 195 ? -27.104 -2.189 48.613 1.00 70.88 195 GLY A N 1
ATOM 1522 C CA . GLY A 1 195 ? -25.956 -2.563 49.467 1.00 70.88 195 GLY A CA 1
ATOM 1523 C C . GLY A 1 195 ? -26.052 -3.830 50.355 1.00 70.88 195 GLY A C 1
ATOM 1524 O O . GLY A 1 195 ? -27.110 -4.253 50.803 1.00 70.88 195 GLY A O 1
ATOM 1525 N N . GLY A 1 196 ? -24.884 -4.432 50.635 1.00 71.44 196 GLY A N 1
ATOM 1526 C CA . GLY A 1 196 ? -24.605 -5.300 51.798 1.00 71.44 196 GLY A CA 1
ATOM 1527 C C . GLY A 1 196 ? -24.923 -6.804 51.724 1.00 71.44 196 GLY A C 1
ATOM 1528 O O . GLY A 1 196 ? -24.101 -7.603 52.163 1.00 71.44 196 GLY A O 1
ATOM 1529 N N . CYS A 1 197 ? -26.071 -7.223 51.184 1.00 81.19 197 CYS A N 1
ATOM 1530 C CA . CYS A 1 197 ? -26.502 -8.632 51.205 1.00 81.19 197 CYS A CA 1
ATOM 1531 C C . CYS A 1 197 ? -27.186 -9.042 49.889 1.00 81.19 197 CYS A C 1
ATOM 1533 O O . CYS A 1 197 ? -27.736 -8.202 49.180 1.00 81.19 197 CYS A O 1
ATOM 1535 N N . ASP A 1 198 ? -27.169 -10.338 49.555 1.00 87.50 198 ASP A N 1
ATOM 1536 C CA . ASP A 1 198 ? -27.952 -10.873 48.432 1.00 87.50 198 ASP A CA 1
ATOM 1537 C C . ASP A 1 198 ? -29.455 -10.974 48.767 1.00 87.50 198 ASP A C 1
ATOM 1539 O O . ASP A 1 198 ? -30.258 -11.195 47.868 1.00 87.50 198 ASP A O 1
ATOM 1543 N N . HIS A 1 199 ? -29.863 -10.772 50.023 1.00 90.56 199 HIS A N 1
ATOM 1544 C CA . HIS A 1 199 ? -31.270 -10.652 50.403 1.00 90.56 199 HIS A CA 1
ATOM 1545 C C . HIS A 1 199 ? -31.838 -9.288 49.992 1.00 90.56 199 HIS A C 1
ATOM 1547 O O . HIS A 1 199 ? -31.373 -8.252 50.469 1.00 90.56 199 HIS A O 1
ATOM 1553 N N . MET A 1 200 ? -32.865 -9.277 49.141 1.00 89.69 200 MET A N 1
ATOM 1554 C CA . MET A 1 200 ? -33.495 -8.053 48.652 1.00 89.69 200 MET A CA 1
ATOM 1555 C C . MET A 1 200 ? -35.006 -8.050 48.855 1.00 89.69 200 MET A C 1
ATOM 1557 O O . MET A 1 200 ? -35.690 -9.004 48.502 1.00 89.69 200 MET A O 1
ATOM 1561 N N . THR A 1 201 ? -35.535 -6.923 49.336 1.00 90.69 201 THR A N 1
ATOM 1562 C CA . THR A 1 201 ? -36.976 -6.681 49.496 1.00 90.69 201 THR A CA 1
ATOM 1563 C C . THR A 1 201 ? -37.460 -5.660 48.465 1.00 90.69 201 THR A C 1
ATOM 1565 O O . THR A 1 201 ? -36.934 -4.548 48.371 1.00 90.69 201 THR A O 1
ATOM 1568 N N . CYS A 1 202 ? -38.484 -6.007 47.683 1.00 91.81 202 CYS A N 1
ATOM 1569 C CA . CYS A 1 202 ? -39.060 -5.117 46.679 1.00 91.81 202 CYS A CA 1
ATOM 1570 C C . CYS A 1 202 ? -39.849 -3.971 47.332 1.00 91.81 202 CYS A C 1
ATOM 1572 O O . CYS A 1 202 ? -40.879 -4.197 47.967 1.00 91.81 202 CYS A O 1
ATOM 1574 N N . ARG A 1 203 ? -39.403 -2.728 47.107 1.00 90.38 203 ARG A N 1
ATOM 1575 C CA . ARG A 1 203 ? -40.020 -1.502 47.651 1.00 90.38 203 ARG A CA 1
ATOM 1576 C C . ARG A 1 203 ? -41.136 -0.909 46.780 1.00 90.38 203 ARG A C 1
ATOM 1578 O O . ARG A 1 203 ? -41.674 0.142 47.114 1.00 90.38 203 ARG A O 1
ATOM 1585 N N . ALA A 1 204 ? -41.489 -1.554 45.665 1.00 89.81 204 ALA A N 1
ATOM 1586 C CA . ALA A 1 204 ? -42.607 -1.112 44.835 1.00 89.81 204 ALA A CA 1
ATOM 1587 C C . ALA A 1 204 ? -43.912 -1.145 45.647 1.00 89.81 204 ALA A C 1
ATOM 1589 O O . ALA A 1 204 ? -44.153 -2.090 46.408 1.00 89.81 204 ALA A O 1
ATOM 1590 N N . ARG A 1 205 ? -44.753 -0.117 45.476 1.00 91.62 205 ARG A N 1
ATOM 1591 C CA . ARG A 1 205 ? -46.021 0.032 46.204 1.00 91.62 205 ARG A CA 1
ATOM 1592 C C . ARG A 1 205 ? -46.857 -1.249 46.073 1.00 91.62 205 ARG A C 1
ATOM 1594 O O . ARG A 1 205 ? -47.202 -1.646 44.966 1.00 91.62 205 ARG A O 1
ATOM 1601 N N . GLY A 1 206 ? -47.142 -1.902 47.200 1.00 91.75 206 GLY A N 1
ATOM 1602 C CA . GLY A 1 206 ? -47.955 -3.123 47.252 1.00 91.75 206 GLY A CA 1
ATOM 1603 C C . GLY A 1 206 ? -47.242 -4.446 46.923 1.00 91.75 206 GLY A C 1
ATOM 1604 O O . GLY A 1 206 ? -47.907 -5.476 46.907 1.00 91.75 206 GLY A O 1
ATOM 1605 N N . CYS A 1 207 ? -45.923 -4.472 46.677 1.00 94.50 207 CYS A N 1
ATOM 1606 C CA . CYS A 1 207 ? -45.213 -5.722 46.362 1.00 94.50 207 CYS A CA 1
ATOM 1607 C C . CYS A 1 207 ? -44.615 -6.419 47.596 1.00 94.50 207 CYS A C 1
ATOM 1609 O O . CYS A 1 207 ? -44.998 -7.552 47.901 1.00 94.50 207 CYS A O 1
ATOM 1611 N N . GLY A 1 208 ? -43.645 -5.779 48.265 1.00 91.31 208 GLY A N 1
ATOM 1612 C CA . GLY A 1 208 ? -42.997 -6.282 49.486 1.00 91.31 208 GLY A CA 1
ATOM 1613 C C . GLY A 1 208 ? -42.250 -7.617 49.356 1.00 91.31 208 GLY A C 1
ATOM 1614 O O . GLY A 1 208 ? -41.889 -8.203 50.368 1.00 91.31 208 GLY A O 1
ATOM 1615 N N . TYR A 1 209 ? -42.052 -8.140 48.142 1.00 94.19 209 TYR A N 1
ATOM 1616 C CA . TYR A 1 209 ? -41.487 -9.475 47.936 1.00 94.19 209 TYR A CA 1
ATOM 1617 C C . TYR A 1 209 ? -40.003 -9.551 48.302 1.00 94.19 209 TYR A C 1
ATOM 1619 O O . TYR A 1 209 ? -39.225 -8.702 47.867 1.00 94.19 209 TYR A O 1
ATOM 1627 N N . GLU A 1 210 ? -39.625 -10.591 49.041 1.00 93.06 210 GLU A N 1
ATOM 1628 C CA . GLU A 1 210 ? -38.261 -10.869 49.490 1.00 93.06 210 GLU A CA 1
ATOM 1629 C C . GLU A 1 210 ? -37.637 -11.983 48.646 1.00 93.06 210 GLU A C 1
ATOM 1631 O O . GLU A 1 210 ? -38.206 -13.066 48.500 1.00 93.06 210 GLU A O 1
ATOM 1636 N N . PHE A 1 211 ? -36.473 -11.727 48.059 1.00 92.25 211 PHE A N 1
ATOM 1637 C CA . PHE A 1 211 ? -35.840 -12.647 47.117 1.00 92.25 211 PHE A CA 1
ATOM 1638 C C . PHE A 1 211 ? -34.313 -12.506 47.123 1.00 92.25 211 PHE A C 1
ATOM 1640 O O . PHE A 1 211 ? -33.761 -11.524 47.620 1.00 92.25 211 PHE A O 1
ATOM 1647 N N . CYS A 1 212 ? -33.618 -13.487 46.548 1.00 91.38 212 CYS A N 1
ATOM 1648 C CA . CYS A 1 212 ? -32.167 -13.453 46.385 1.00 91.38 212 CYS A CA 1
ATOM 1649 C C . CYS A 1 212 ? -31.746 -12.682 45.115 1.00 91.38 212 CYS A C 1
ATOM 1651 O O . CYS A 1 212 ? -32.184 -13.001 44.008 1.00 91.38 212 CYS A O 1
ATOM 1653 N N . TRP A 1 213 ? -30.847 -11.701 45.241 1.00 88.88 213 TRP A N 1
ATOM 1654 C CA . TRP A 1 213 ? -30.336 -10.862 44.148 1.00 88.88 213 TRP A CA 1
ATOM 1655 C C . TRP A 1 213 ? -29.604 -11.659 43.061 1.00 88.88 213 TRP A C 1
ATOM 1657 O O . TRP A 1 213 ? -29.677 -11.306 41.880 1.00 88.88 213 TRP A O 1
ATOM 1667 N N . LYS A 1 214 ? -28.909 -12.736 43.454 1.00 88.56 214 LYS A N 1
ATOM 1668 C CA . LYS A 1 214 ? -28.141 -13.602 42.548 1.00 88.56 214 LYS A CA 1
ATOM 1669 C C . LYS A 1 214 ? -29.046 -14.528 41.744 1.00 88.56 214 LYS A C 1
ATOM 1671 O O . LYS A 1 214 ? -29.094 -14.412 40.524 1.00 88.56 214 LYS A O 1
ATOM 1676 N N . CYS A 1 215 ? -29.778 -15.414 42.422 1.00 89.38 215 CYS A N 1
ATOM 1677 C CA . CYS A 1 215 ? -30.528 -16.488 41.763 1.00 89.38 215 CYS A CA 1
ATOM 1678 C C . CYS A 1 215 ? -32.007 -16.174 41.510 1.00 89.38 215 CYS A C 1
ATOM 1680 O O . CYS A 1 215 ? -32.690 -16.980 40.889 1.00 89.38 215 CYS A O 1
ATOM 1682 N N . ARG A 1 216 ? -32.521 -15.025 41.978 1.00 89.56 216 ARG A N 1
ATOM 1683 C CA . ARG A 1 216 ? -33.920 -14.584 41.799 1.00 89.56 216 ARG A CA 1
ATOM 1684 C C . ARG A 1 216 ? -34.967 -15.413 42.561 1.00 89.56 216 ARG A C 1
ATOM 1686 O O . ARG A 1 216 ? -36.156 -15.164 42.380 1.00 89.56 216 ARG A O 1
ATOM 1693 N N . GLY A 1 217 ? -34.547 -16.369 43.391 1.00 89.06 217 GLY A N 1
ATOM 1694 C CA . GLY A 1 217 ? -35.435 -17.251 44.156 1.00 89.06 217 GLY A CA 1
ATOM 1695 C C . GLY A 1 217 ? -36.042 -16.601 45.403 1.00 89.06 217 GLY A C 1
ATOM 1696 O O . GLY A 1 217 ? -35.490 -15.635 45.933 1.00 89.06 217 GLY A O 1
ATOM 1697 N N . ASP A 1 218 ? -37.162 -17.159 45.874 1.00 92.38 218 ASP A N 1
ATOM 1698 C CA . ASP A 1 218 ? -37.873 -16.730 47.086 1.00 92.38 218 ASP A CA 1
ATOM 1699 C C . ASP A 1 218 ? -36.985 -16.861 48.324 1.00 92.38 218 ASP A C 1
ATOM 1701 O O . ASP A 1 218 ? -36.532 -17.964 48.648 1.00 92.38 218 ASP A O 1
ATOM 1705 N N . TRP A 1 219 ? -36.775 -15.756 49.041 1.00 92.62 219 TRP A N 1
ATOM 1706 C CA . TRP A 1 219 ? -35.883 -15.740 50.196 1.00 92.62 219 TRP A CA 1
ATOM 1707 C C . TRP A 1 219 ? -36.336 -16.678 51.318 1.00 92.62 219 TRP A C 1
ATOM 1709 O O . TRP A 1 219 ? -35.500 -17.309 51.961 1.00 92.62 219 TRP A O 1
ATOM 1719 N N . LYS A 1 220 ? -37.647 -16.863 51.507 1.00 89.94 220 LYS A N 1
ATOM 1720 C CA . LYS A 1 220 ? -38.196 -17.717 52.575 1.00 89.94 220 LYS A CA 1
ATOM 1721 C C . LYS A 1 220 ? -37.805 -19.184 52.420 1.00 89.94 220 LYS A C 1
ATOM 1723 O O . LYS A 1 220 ? -37.740 -19.914 53.403 1.00 89.94 220 LYS A O 1
ATOM 1728 N N . THR A 1 221 ? -37.555 -19.615 51.185 1.00 89.62 221 THR A N 1
ATOM 1729 C CA . THR A 1 221 ? -37.161 -20.996 50.856 1.00 89.62 221 THR A CA 1
ATOM 1730 C C . THR A 1 221 ? -35.702 -21.111 50.412 1.00 89.62 221 THR A C 1
ATOM 1732 O O . THR A 1 221 ? -35.214 -22.212 50.148 1.00 89.62 221 THR A O 1
ATOM 1735 N N . HIS A 1 222 ? -34.983 -19.989 50.337 1.00 85.44 222 HIS A N 1
ATOM 1736 C CA . HIS A 1 222 ? -33.635 -19.932 49.795 1.00 85.44 222 HIS A CA 1
ATOM 1737 C C . HIS A 1 222 ? -32.612 -20.496 50.789 1.00 85.44 222 HIS A C 1
ATOM 1739 O O . HIS A 1 222 ? -32.460 -19.984 51.893 1.00 85.44 222 HIS A O 1
ATOM 1745 N N . ARG A 1 223 ? -31.882 -21.551 50.395 1.00 82.56 223 ARG A N 1
ATOM 1746 C CA . ARG A 1 223 ? -30.807 -22.145 51.216 1.00 82.56 223 ARG A CA 1
ATOM 1747 C C . ARG A 1 223 ? -29.403 -21.865 50.679 1.00 82.56 223 ARG A C 1
ATOM 1749 O O . ARG A 1 223 ? -28.508 -21.563 51.461 1.00 82.56 223 ARG A O 1
ATOM 1756 N N . ARG A 1 224 ? -29.193 -21.980 49.363 1.00 82.50 224 ARG A N 1
ATOM 1757 C CA . ARG A 1 224 ? -27.941 -21.651 48.656 1.00 82.50 224 ARG A CA 1
ATOM 1758 C C . ARG A 1 224 ? -28.258 -21.158 47.245 1.00 82.50 224 ARG A C 1
ATOM 1760 O O . ARG A 1 224 ? -29.271 -21.553 46.671 1.00 82.50 224 ARG A O 1
ATOM 1767 N N . CYS A 1 225 ? -27.390 -20.314 46.691 1.00 82.06 225 CYS A N 1
ATOM 1768 C CA . CYS A 1 225 ? -27.394 -20.002 45.263 1.00 82.06 225 CYS A CA 1
ATOM 1769 C C . CYS A 1 225 ? -26.735 -21.160 44.511 1.00 82.06 225 CYS A C 1
ATOM 1771 O O . CYS A 1 225 ? -25.559 -21.431 44.743 1.00 82.06 225 CYS A O 1
ATOM 1773 N N . SER A 1 226 ? -27.507 -21.846 43.675 1.00 64.06 226 SER A N 1
ATOM 1774 C CA . SER A 1 226 ? -27.012 -22.726 42.611 1.00 64.06 226 SER A CA 1
ATOM 1775 C C . SER A 1 226 ? -26.695 -21.911 41.368 1.00 64.06 226 SER A C 1
ATOM 1777 O O . SER A 1 226 ? -27.548 -21.049 41.045 1.00 64.06 226 SER A O 1
#